Protein AF-A0A358DSG4-F1 (afdb_monomer_lite)

pLDDT: mean 88.59, std 7.84, range [48.59, 97.69]

Structure (mmCIF, N/CA/C/O backbone):
data_AF-A0A358DSG4-F1
#
_entry.id   AF-A0A358DSG4-F1
#
loop_
_atom_site.group_PDB
_atom_site.id
_atom_site.type_symbol
_atom_site.label_atom_id
_atom_site.label_alt_id
_atom_site.label_comp_id
_atom_site.label_asym_id
_atom_site.label_entity_id
_atom_site.label_seq_id
_atom_site.pdbx_PDB_ins_code
_atom_site.Cartn_x
_atom_site.Cartn_y
_atom_site.Cartn_z
_atom_site.occupancy
_atom_site.B_iso_or_equiv
_atom_site.auth_seq_id
_atom_site.auth_comp_id
_atom_site.auth_asym_id
_atom_site.auth_atom_id
_atom_site.pdbx_PDB_model_num
ATOM 1 N N . MET A 1 1 ? 30.741 13.827 6.441 1.00 53.47 1 MET A N 1
ATOM 2 C CA . MET A 1 1 ? 29.747 12.774 6.718 1.00 53.47 1 MET A CA 1
ATOM 3 C C . MET A 1 1 ? 28.430 13.315 6.205 1.00 53.47 1 MET A C 1
ATOM 5 O O . MET A 1 1 ? 28.039 14.389 6.651 1.00 53.47 1 MET A O 1
ATOM 9 N N . LEU A 1 2 ? 27.859 12.697 5.173 1.00 55.41 2 LEU A N 1
ATOM 10 C CA . LEU A 1 2 ? 26.525 13.073 4.707 1.00 55.41 2 LEU A CA 1
ATOM 11 C C . LEU A 1 2 ? 25.516 12.740 5.834 1.00 55.41 2 LEU A C 1
ATOM 13 O O . LEU A 1 2 ? 25.823 11.913 6.692 1.00 55.41 2 LEU A O 1
ATOM 17 N N . PRO A 1 3 ? 24.364 13.413 5.936 1.00 65.12 3 PRO A N 1
ATOM 18 C CA . PRO A 1 3 ? 23.361 13.061 6.937 1.00 65.12 3 PRO A CA 1
ATOM 19 C C . PRO A 1 3 ? 22.769 11.682 6.622 1.00 65.12 3 PRO A C 1
ATOM 21 O O . PRO A 1 3 ? 22.327 11.455 5.498 1.00 65.12 3 PRO A O 1
ATOM 24 N N . VAL A 1 4 ? 22.764 10.774 7.602 1.00 73.44 4 VAL A N 1
ATOM 25 C CA . VAL A 1 4 ? 22.118 9.459 7.474 1.00 73.44 4 VAL A CA 1
ATOM 26 C C . VAL A 1 4 ? 20.607 9.681 7.348 1.00 73.44 4 VAL A C 1
ATOM 28 O O . VAL A 1 4 ? 20.022 10.290 8.247 1.00 73.44 4 VAL A O 1
ATOM 31 N N . PRO A 1 5 ? 19.963 9.228 6.261 1.00 79.56 5 PRO A N 1
ATOM 32 C CA . PRO A 1 5 ? 18.516 9.292 6.118 1.00 79.56 5 PRO A CA 1
ATOM 33 C C . PRO A 1 5 ? 17.830 8.536 7.256 1.00 79.56 5 PRO A C 1
ATOM 35 O O . PRO A 1 5 ? 18.171 7.388 7.556 1.00 79.56 5 PRO A O 1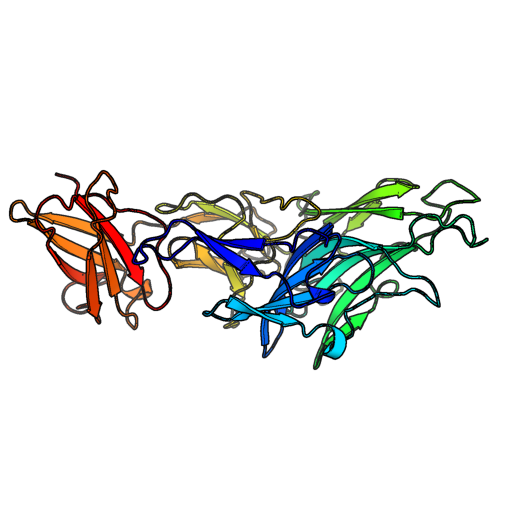
ATOM 38 N N . LEU A 1 6 ? 16.864 9.201 7.890 1.00 84.31 6 LEU A N 1
ATOM 39 C CA . LEU A 1 6 ? 16.078 8.643 8.981 1.00 84.31 6 LEU A CA 1
ATOM 40 C C . LEU A 1 6 ? 14.660 8.342 8.506 1.00 84.31 6 LEU A C 1
ATOM 42 O O . LEU A 1 6 ? 14.008 9.180 7.880 1.00 84.31 6 LEU A O 1
ATOM 46 N N . LEU A 1 7 ? 14.178 7.158 8.860 1.00 85.12 7 LEU A N 1
ATOM 47 C CA . LEU A 1 7 ? 12.772 6.796 8.790 1.00 85.12 7 LEU A CA 1
ATOM 48 C C . LEU A 1 7 ? 12.141 7.109 10.148 1.00 85.12 7 LEU A C 1
ATOM 50 O O . LEU A 1 7 ? 12.507 6.512 11.151 1.00 85.12 7 LEU A O 1
ATOM 54 N N . TYR A 1 8 ? 11.184 8.030 10.196 1.00 88.50 8 TYR A N 1
ATOM 55 C CA . TYR A 1 8 ? 10.457 8.325 11.432 1.00 88.50 8 TYR A CA 1
ATOM 56 C C . TYR A 1 8 ? 9.223 7.435 11.529 1.00 88.50 8 TYR A C 1
ATOM 58 O O . TYR A 1 8 ? 8.206 7.691 10.877 1.00 88.50 8 TYR A O 1
ATOM 66 N N . ARG A 1 9 ? 9.299 6.389 12.351 1.00 87.06 9 ARG A N 1
ATOM 67 C CA . ARG A 1 9 ? 8.144 5.549 12.665 1.00 87.06 9 ARG A CA 1
ATOM 68 C C . ARG A 1 9 ? 7.328 6.229 13.755 1.00 87.06 9 ARG A C 1
ATOM 70 O O . ARG A 1 9 ? 7.874 6.664 14.759 1.00 87.06 9 ARG A O 1
ATOM 77 N N . ARG A 1 10 ? 6.008 6.295 13.593 1.00 88.19 10 ARG A N 1
ATOM 78 C CA . ARG A 1 10 ? 5.129 6.717 14.688 1.00 88.19 10 ARG A CA 1
ATOM 79 C C . ARG A 1 10 ? 5.143 5.656 15.787 1.00 88.19 10 ARG A C 1
ATOM 81 O O . ARG A 1 10 ? 4.874 4.489 15.495 1.00 88.19 10 ARG A O 1
ATOM 88 N N . CYS A 1 11 ? 5.413 6.072 17.019 1.00 88.06 11 CYS A N 1
ATOM 89 C CA . CYS A 1 11 ? 5.368 5.177 18.167 1.00 88.06 11 CYS A CA 1
ATOM 90 C C . CYS A 1 11 ? 3.955 4.614 18.367 1.00 88.06 11 CYS A C 1
ATOM 92 O O . CYS A 1 11 ? 2.948 5.242 18.006 1.00 88.06 11 CYS A O 1
ATOM 94 N N . ALA A 1 12 ? 3.875 3.412 18.925 1.00 88.88 12 ALA A N 1
ATOM 95 C CA . ALA A 1 12 ? 2.608 2.813 19.288 1.00 88.88 12 ALA A CA 1
ATOM 96 C C . ALA A 1 12 ? 1.888 3.677 20.347 1.00 88.88 12 ALA A C 1
ATOM 98 O O . ALA A 1 12 ? 2.528 4.382 21.129 1.00 88.88 12 ALA A O 1
ATOM 99 N N . PRO A 1 13 ? 0.547 3.652 20.400 1.00 89.06 13 PRO A N 1
ATOM 100 C CA . PRO A 1 13 ? -0.215 4.438 21.371 1.00 89.06 13 PRO A CA 1
ATOM 101 C C . PRO A 1 13 ? 0.155 4.163 22.836 1.00 89.06 13 PRO A C 1
ATOM 103 O O . PRO A 1 13 ? -0.015 5.046 23.672 1.00 89.06 13 PRO A O 1
ATOM 106 N N . ASP A 1 14 ? 0.666 2.973 23.155 1.00 88.06 14 ASP A N 1
ATOM 107 C CA . ASP A 1 14 ? 1.150 2.575 24.481 1.00 88.06 14 ASP A CA 1
ATOM 108 C C . ASP A 1 14 ? 2.612 2.964 24.770 1.00 88.06 14 ASP A C 1
ATOM 110 O O . ASP A 1 14 ? 3.090 2.738 25.880 1.00 88.06 14 ASP A O 1
ATOM 114 N N . GLU A 1 15 ? 3.316 3.585 23.823 1.00 87.69 15 GLU A N 1
ATOM 115 C CA . GLU A 1 15 ? 4.703 4.029 23.986 1.00 87.69 15 GLU A CA 1
ATOM 116 C C . GLU A 1 15 ? 4.786 5.513 24.383 1.00 87.69 15 GLU A C 1
ATOM 118 O O . GLU A 1 15 ? 4.009 6.355 23.934 1.00 87.69 15 GLU A O 1
ATOM 123 N N . GLY A 1 16 ? 5.773 5.860 25.214 1.00 84.38 16 GLY A N 1
ATOM 124 C CA . GLY A 1 16 ? 6.013 7.224 25.710 1.00 84.38 16 GLY A CA 1
ATOM 125 C C . GLY A 1 16 ? 6.737 8.153 24.727 1.00 84.38 16 GLY A C 1
ATOM 126 O O . GLY A 1 16 ? 7.508 9.006 25.163 1.00 84.38 16 GLY A O 1
ATOM 127 N N . CYS A 1 17 ? 6.549 7.968 23.421 1.00 86.62 17 CYS A N 1
ATOM 128 C CA . CYS A 1 17 ? 7.143 8.791 22.368 1.00 86.62 17 CYS A CA 1
ATOM 129 C C . CYS A 1 17 ? 6.119 9.122 21.277 1.00 86.62 17 CYS A C 1
ATOM 131 O O . CYS A 1 17 ? 5.079 8.475 21.172 1.00 86.62 17 CYS A O 1
ATOM 133 N N . ASP A 1 18 ? 6.413 10.142 20.469 1.00 85.25 18 ASP A N 1
ATOM 134 C CA . ASP A 1 18 ? 5.617 10.462 19.278 1.00 85.25 18 ASP A CA 1
ATOM 135 C C . ASP A 1 18 ? 6.160 9.734 18.042 1.00 85.25 18 ASP A C 1
ATOM 137 O O . ASP A 1 18 ? 5.403 9.122 17.282 1.00 85.25 18 ASP A O 1
ATOM 141 N N . TYR A 1 19 ? 7.484 9.768 17.869 1.00 90.94 19 TYR A N 1
ATOM 142 C CA . TYR A 1 19 ? 8.193 9.120 16.772 1.00 90.94 19 TYR A CA 1
ATOM 143 C C . TYR A 1 19 ? 9.489 8.478 17.258 1.00 90.94 19 TYR A C 1
ATOM 145 O O . TYR A 1 19 ? 10.187 9.042 18.102 1.00 90.94 19 TYR A O 1
ATOM 153 N N . ASP A 1 20 ? 9.814 7.341 16.660 1.00 88.25 20 ASP A N 1
ATOM 154 C CA . ASP A 1 20 ? 11.051 6.598 16.846 1.00 88.25 20 ASP A CA 1
ATOM 155 C C . ASP A 1 20 ? 11.864 6.651 15.536 1.00 88.25 20 ASP A C 1
ATOM 157 O O . ASP A 1 20 ? 11.365 6.220 14.487 1.00 88.25 20 ASP A O 1
ATOM 161 N N . PRO A 1 21 ? 13.060 7.269 15.532 1.00 88.00 21 PRO A N 1
ATOM 162 C CA . PRO A 1 21 ? 13.884 7.379 14.337 1.00 88.00 21 PRO A CA 1
ATOM 163 C C . PRO A 1 21 ? 14.640 6.074 14.066 1.00 88.00 21 PRO A C 1
ATOM 165 O O . PRO A 1 21 ? 15.470 5.638 14.859 1.00 88.00 21 PRO A O 1
ATOM 168 N N . TRP A 1 22 ? 14.413 5.494 12.895 1.00 86.69 22 TRP A N 1
ATOM 169 C CA . TRP A 1 22 ? 15.120 4.319 12.392 1.00 86.69 22 TRP A CA 1
ATOM 170 C C . TRP A 1 22 ? 16.128 4.715 11.318 1.00 86.69 22 TRP A C 1
ATOM 172 O O . TRP A 1 22 ? 15.935 5.692 10.588 1.00 86.69 22 TRP A O 1
ATOM 182 N N . THR A 1 23 ? 17.211 3.951 11.194 1.00 82.38 23 THR A N 1
ATOM 183 C CA . THR A 1 23 ? 18.160 4.133 10.096 1.00 82.38 23 THR A CA 1
ATOM 184 C C . THR A 1 23 ? 17.611 3.492 8.826 1.00 82.38 23 THR A C 1
ATOM 186 O O . THR A 1 23 ? 17.103 2.373 8.835 1.00 82.38 23 THR A O 1
ATOM 189 N N . PHE A 1 24 ? 17.731 4.192 7.697 1.00 79.75 24 PHE A N 1
ATOM 190 C CA . PHE A 1 24 ? 17.322 3.645 6.398 1.00 79.75 24 PHE A CA 1
ATOM 191 C C . PHE A 1 24 ? 18.328 2.628 5.825 1.00 79.75 24 PHE A C 1
ATOM 193 O O . PHE A 1 24 ? 18.103 2.015 4.788 1.00 79.75 24 PHE A O 1
ATOM 200 N N . GLY A 1 25 ? 19.479 2.468 6.471 1.00 78.12 25 GLY A N 1
ATOM 201 C CA . GLY A 1 25 ? 20.540 1.585 6.026 1.00 78.12 25 GLY A CA 1
ATOM 202 C C . GLY A 1 25 ? 21.708 1.557 7.005 1.00 78.12 25 GLY A C 1
ATOM 203 O O . GLY A 1 25 ? 21.745 2.330 7.963 1.00 78.12 25 GLY A O 1
ATOM 204 N N . GLU A 1 26 ? 22.709 0.732 6.711 1.00 76.81 26 GLU A N 1
ATOM 205 C CA . GLU A 1 26 ? 24.008 0.745 7.392 1.00 76.81 26 GLU A CA 1
ATOM 206 C C . GLU A 1 26 ? 25.119 1.195 6.436 1.00 76.81 26 GLU A C 1
ATOM 208 O O . GLU A 1 26 ? 25.163 0.786 5.273 1.00 76.81 26 GLU A O 1
ATOM 213 N N . GLY A 1 27 ? 26.036 2.037 6.924 1.00 80.00 27 GLY A N 1
ATOM 214 C CA . GLY A 1 27 ? 27.179 2.523 6.144 1.00 80.00 27 GLY A CA 1
ATOM 215 C C . GLY A 1 27 ? 26.758 3.207 4.839 1.00 80.00 27 GLY A C 1
ATOM 216 O O . GLY A 1 27 ? 25.807 3.990 4.817 1.00 80.00 27 GLY A O 1
ATOM 217 N N . ASP A 1 28 ? 27.442 2.883 3.741 1.00 75.81 28 ASP A N 1
ATOM 218 C CA . ASP A 1 28 ? 27.164 3.457 2.416 1.00 75.81 28 ASP A CA 1
ATOM 219 C C . ASP A 1 28 ? 25.766 3.097 1.897 1.00 75.81 28 ASP A C 1
ATOM 221 O O . ASP A 1 28 ? 25.157 3.877 1.168 1.00 75.81 28 ASP A O 1
ATOM 225 N N . ARG A 1 29 ? 25.197 1.971 2.354 1.00 74.88 29 ARG A N 1
ATOM 226 C CA . ARG A 1 29 ? 23.827 1.566 2.011 1.00 74.88 29 ARG A CA 1
ATOM 227 C C . ARG A 1 29 ? 22.772 2.450 2.664 1.00 74.88 29 ARG A C 1
ATOM 229 O O . ARG A 1 29 ? 21.612 2.348 2.298 1.00 74.88 29 ARG A O 1
ATOM 236 N N . SER A 1 30 ? 23.123 3.313 3.616 1.00 79.38 30 SER A N 1
ATOM 237 C CA . SER A 1 30 ? 22.167 4.277 4.172 1.00 79.38 30 SER A CA 1
ATOM 238 C C . SER A 1 30 ? 21.900 5.467 3.252 1.00 79.38 30 SER A C 1
ATOM 240 O O . SER A 1 30 ? 20.851 6.082 3.385 1.00 79.38 30 SER A O 1
ATOM 242 N N . TYR A 1 31 ? 22.782 5.773 2.297 1.00 82.88 31 TYR A N 1
ATOM 243 C CA . TYR A 1 31 ? 22.644 6.929 1.405 1.00 82.88 31 TYR A CA 1
ATOM 244 C C . TYR A 1 31 ? 22.026 6.548 0.073 1.00 82.88 31 TYR A C 1
ATOM 246 O O . TYR A 1 31 ? 22.360 5.503 -0.466 1.00 82.88 31 TYR A O 1
ATOM 254 N N . GLY A 1 32 ? 21.187 7.418 -0.477 1.00 83.50 32 GLY A N 1
ATOM 255 C CA . GLY A 1 32 ? 20.531 7.248 -1.769 1.00 83.50 32 GLY A CA 1
ATOM 256 C C . GLY A 1 32 ? 19.857 8.547 -2.206 1.00 83.50 32 GLY A C 1
ATOM 257 O O . GLY A 1 32 ? 19.784 9.514 -1.444 1.00 83.50 32 GLY A O 1
ATOM 258 N N . SER A 1 33 ? 19.384 8.569 -3.443 1.00 86.56 33 SER A N 1
ATOM 259 C CA . SER A 1 33 ? 18.517 9.612 -3.994 1.00 86.56 33 SER A CA 1
ATOM 260 C C . SER A 1 33 ? 17.039 9.392 -3.645 1.00 86.56 33 SER A C 1
ATOM 262 O O . SER A 1 33 ? 16.299 10.368 -3.592 1.00 86.56 33 SER A O 1
ATOM 264 N N . PHE A 1 34 ? 16.618 8.146 -3.367 1.00 87.62 34 PHE A N 1
ATOM 265 C CA . PHE A 1 34 ? 15.254 7.788 -2.917 1.00 87.62 34 PHE A CA 1
ATOM 266 C C . PHE A 1 34 ? 14.147 8.416 -3.778 1.00 87.62 34 PHE A C 1
ATOM 268 O O . PHE A 1 34 ? 13.234 9.084 -3.288 1.00 87.62 34 PHE A O 1
ATOM 275 N N . MET A 1 35 ? 14.268 8.253 -5.091 1.00 91.25 35 MET A N 1
ATOM 276 C CA . MET A 1 35 ? 13.495 9.028 -6.059 1.00 91.25 35 MET A CA 1
ATOM 277 C C . MET A 1 35 ? 12.046 8.566 -6.188 1.00 91.25 35 MET A C 1
ATOM 279 O O . MET A 1 35 ? 11.223 9.343 -6.661 1.00 91.25 35 MET A O 1
ATOM 283 N N . GLY A 1 36 ? 11.732 7.350 -5.746 1.00 91.88 36 GLY A N 1
ATOM 284 C CA . GLY A 1 36 ? 10.402 6.757 -5.790 1.00 91.88 36 GLY A CA 1
ATOM 285 C C . GLY A 1 36 ? 10.265 5.603 -4.810 1.00 91.88 36 GLY A C 1
ATOM 286 O O . GLY A 1 36 ? 11.258 5.003 -4.397 1.00 91.88 36 GLY A O 1
ATOM 287 N N . VAL A 1 37 ? 9.027 5.330 -4.412 1.00 91.88 37 VAL A N 1
ATOM 288 C CA . VAL A 1 37 ? 8.668 4.307 -3.426 1.00 91.88 37 VAL A CA 1
ATOM 289 C C . VAL A 1 37 ? 7.406 3.587 -3.875 1.00 91.88 37 VAL A C 1
ATOM 291 O O . VAL A 1 37 ? 6.473 4.233 -4.341 1.00 91.88 37 VAL A O 1
ATOM 294 N N . GLY A 1 38 ? 7.361 2.270 -3.705 1.00 92.75 38 GLY A N 1
ATOM 295 C CA . GLY A 1 38 ? 6.177 1.445 -3.934 1.00 92.75 38 GLY A CA 1
ATOM 296 C C . GLY A 1 38 ? 6.080 0.332 -2.897 1.00 92.75 38 GLY A C 1
ATOM 297 O O . GLY A 1 38 ? 7.081 -0.316 -2.599 1.00 92.75 38 GLY A O 1
ATOM 298 N N . ALA A 1 39 ? 4.898 0.113 -2.324 1.00 92.81 39 ALA A N 1
ATOM 299 C CA . ALA A 1 39 ? 4.630 -1.067 -1.514 1.00 92.81 39 ALA A CA 1
ATOM 300 C C . ALA A 1 39 ? 4.325 -2.244 -2.437 1.00 92.81 39 ALA A C 1
ATOM 302 O O . ALA A 1 39 ? 3.385 -2.189 -3.227 1.00 92.81 39 ALA A O 1
ATOM 303 N N . ILE A 1 40 ? 5.112 -3.302 -2.302 1.00 94.62 40 ILE A N 1
ATOM 304 C CA . ILE A 1 40 ? 5.014 -4.513 -3.108 1.00 94.62 40 ILE A CA 1
ATOM 305 C C . ILE A 1 40 ? 4.975 -5.720 -2.182 1.00 94.62 40 ILE A C 1
ATOM 307 O O . ILE A 1 40 ? 5.718 -5.795 -1.199 1.00 94.62 40 ILE A O 1
ATOM 311 N N . HIS A 1 41 ? 4.109 -6.678 -2.477 1.00 95.00 41 HIS A N 1
ATOM 312 C CA . HIS A 1 41 ? 4.164 -7.977 -1.838 1.00 95.00 41 HIS A CA 1
ATOM 313 C C . HIS A 1 41 ?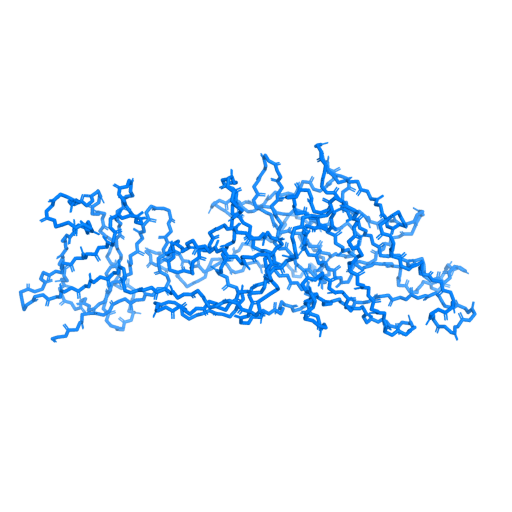 5.003 -8.937 -2.677 1.00 95.00 41 HIS A C 1
ATOM 315 O O . HIS A 1 41 ? 4.741 -9.147 -3.858 1.00 95.00 41 HIS A O 1
ATOM 321 N N . ILE A 1 42 ? 5.993 -9.542 -2.028 1.00 94.62 42 ILE A N 1
ATOM 322 C CA . ILE A 1 42 ? 6.816 -10.588 -2.613 1.00 94.62 42 ILE A CA 1
ATOM 323 C C . ILE A 1 42 ? 6.311 -11.932 -2.111 1.00 94.62 42 ILE A C 1
ATOM 325 O O . ILE A 1 42 ? 6.259 -12.147 -0.894 1.00 94.62 42 ILE A O 1
ATOM 329 N N . GLU A 1 43 ? 5.956 -12.822 -3.027 1.00 93.06 43 GLU A N 1
ATOM 330 C CA . GLU A 1 43 ? 5.473 -14.158 -2.700 1.00 93.06 43 GLU A CA 1
ATOM 331 C C . GLU A 1 43 ? 6.478 -14.886 -1.800 1.00 93.06 43 GLU A C 1
ATOM 333 O O . GLU A 1 43 ? 7.698 -14.720 -1.907 1.00 93.06 43 GLU A O 1
ATOM 338 N N . ASP A 1 44 ? 5.949 -15.607 -0.813 1.00 90.00 44 ASP A N 1
ATOM 339 C CA . ASP A 1 44 ? 6.695 -16.282 0.260 1.00 90.00 44 ASP A CA 1
ATOM 340 C C . ASP A 1 44 ? 7.567 -15.383 1.164 1.00 90.00 44 ASP A C 1
ATOM 342 O O . ASP A 1 44 ? 8.200 -15.871 2.106 1.00 90.00 44 ASP A O 1
ATOM 346 N N . ARG A 1 45 ? 7.603 -14.061 0.943 1.00 91.06 45 ARG A N 1
ATOM 347 C CA . ARG A 1 45 ? 8.444 -13.117 1.712 1.00 91.06 45 ARG A CA 1
ATOM 348 C C . ARG A 1 45 ? 7.656 -11.976 2.360 1.00 91.06 45 ARG A C 1
ATOM 350 O O . ARG A 1 45 ? 8.131 -11.378 3.340 1.00 91.06 45 ARG A O 1
ATOM 357 N N . GLY A 1 46 ? 6.445 -11.709 1.879 1.00 91.94 46 GLY A N 1
ATOM 358 C CA . GLY A 1 46 ? 5.528 -10.707 2.408 1.00 91.94 46 GLY A CA 1
ATOM 359 C C . GLY A 1 46 ? 5.735 -9.308 1.826 1.00 91.94 46 GLY A C 1
ATOM 360 O O . GLY A 1 46 ? 6.374 -9.115 0.796 1.00 91.94 46 GLY A O 1
ATOM 361 N N . GLU A 1 47 ? 5.188 -8.306 2.510 1.00 92.12 47 GLU A N 1
ATOM 362 C CA . GLU A 1 47 ? 5.239 -6.904 2.083 1.00 92.12 47 GLU A CA 1
ATOM 363 C C . GLU A 1 47 ? 6.640 -6.288 2.251 1.00 92.12 47 GLU A C 1
ATOM 365 O O . GLU A 1 47 ? 7.302 -6.481 3.275 1.00 92.12 47 GLU A O 1
ATOM 370 N N . HIS A 1 48 ? 7.064 -5.538 1.236 1.00 93.56 48 HIS A N 1
ATOM 371 C CA . HIS A 1 48 ? 8.322 -4.803 1.140 1.00 93.56 48 HIS A CA 1
ATOM 372 C C . HIS A 1 48 ? 8.062 -3.403 0.562 1.00 93.56 48 HIS A C 1
ATOM 374 O O . HIS A 1 48 ? 7.018 -3.132 -0.032 1.00 93.56 48 HIS A O 1
ATOM 380 N N . LEU A 1 49 ? 9.042 -2.515 0.709 1.00 92.06 49 LEU A N 1
ATOM 381 C CA . LEU A 1 49 ? 9.118 -1.255 -0.018 1.00 92.06 49 LEU A CA 1
ATOM 382 C C . LEU A 1 49 ? 10.157 -1.384 -1.127 1.00 92.06 49 LEU A C 1
ATOM 384 O O . LEU A 1 49 ? 11.338 -1.602 -0.848 1.00 92.06 49 LEU A O 1
ATOM 388 N N . TYR A 1 50 ? 9.725 -1.226 -2.372 1.00 94.12 50 TYR A N 1
ATOM 389 C CA . TYR A 1 50 ? 10.631 -0.999 -3.486 1.00 94.12 50 TYR A CA 1
ATOM 390 C C . TYR A 1 50 ? 10.995 0.480 -3.535 1.00 94.12 50 TYR A C 1
ATOM 392 O O . TYR A 1 50 ? 10.111 1.337 -3.514 1.00 94.12 50 TYR A O 1
ATOM 400 N N . ILE A 1 51 ? 12.286 0.780 -3.611 1.00 92.81 51 ILE A N 1
ATOM 401 C CA . ILE A 1 51 ? 12.810 2.139 -3.663 1.00 92.81 51 ILE A CA 1
ATOM 402 C C . ILE A 1 51 ? 13.618 2.296 -4.942 1.00 92.81 51 ILE A C 1
ATOM 404 O O . ILE A 1 51 ? 14.632 1.616 -5.121 1.00 92.81 51 ILE A O 1
ATOM 408 N N . SER A 1 52 ? 13.175 3.198 -5.816 1.00 93.31 52 SER A N 1
ATOM 409 C CA . SER A 1 52 ? 13.945 3.579 -6.997 1.00 93.31 52 SER A CA 1
ATOM 410 C C . SER A 1 52 ? 15.042 4.560 -6.593 1.00 93.31 52 SER A C 1
ATOM 412 O O . SER A 1 52 ? 14.776 5.535 -5.877 1.00 93.31 52 SER A O 1
ATOM 414 N N . ASP A 1 53 ? 16.273 4.314 -7.028 1.00 90.88 53 ASP A N 1
ATOM 415 C CA . ASP A 1 53 ? 17.440 5.006 -6.488 1.00 90.8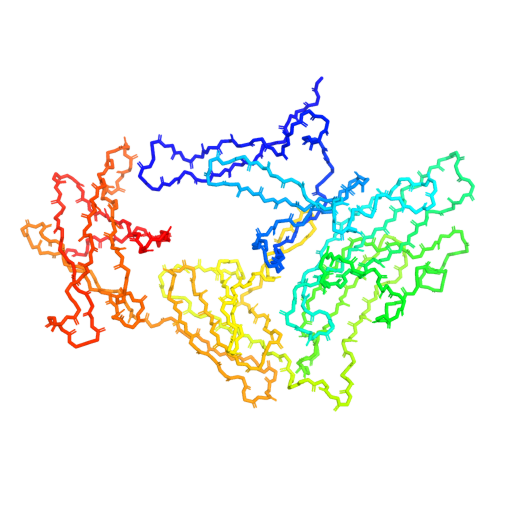8 53 ASP A CA 1
ATOM 416 C C . ASP A 1 53 ? 18.469 5.401 -7.559 1.00 90.88 53 ASP A C 1
ATOM 418 O O . ASP A 1 53 ? 18.324 5.130 -8.751 1.00 90.88 53 ASP A O 1
ATOM 422 N N . TRP A 1 54 ? 19.526 6.082 -7.121 1.00 88.38 54 TRP A N 1
ATOM 423 C CA . TRP A 1 54 ? 20.760 6.209 -7.878 1.00 88.38 54 TRP A CA 1
ATOM 424 C C . TRP A 1 54 ? 21.589 4.931 -7.727 1.00 88.38 54 TRP A C 1
ATOM 426 O O . TRP A 1 54 ? 21.990 4.556 -6.622 1.00 88.38 54 TRP A O 1
ATOM 436 N N . GLY A 1 55 ? 21.860 4.272 -8.849 1.00 86.25 55 GLY A N 1
ATOM 437 C CA . GLY A 1 55 ? 22.480 2.960 -8.877 1.00 86.25 55 GLY A CA 1
ATOM 438 C C . GLY A 1 55 ? 21.481 1.867 -8.532 1.00 86.25 55 GLY A C 1
ATOM 439 O O . GLY A 1 55 ? 20.470 1.718 -9.205 1.00 86.25 55 GLY A O 1
ATOM 440 N N . PHE A 1 56 ? 21.789 1.053 -7.522 1.00 88.69 56 PHE A N 1
ATOM 441 C CA . PHE A 1 56 ? 20.928 -0.071 -7.159 1.00 88.69 56 PHE A CA 1
ATOM 442 C C . PHE A 1 56 ? 19.608 0.425 -6.575 1.00 88.69 56 PHE A C 1
ATOM 444 O O . PHE A 1 56 ? 19.581 1.014 -5.491 1.00 88.69 56 PHE A O 1
ATOM 451 N N . ASN A 1 57 ? 18.516 0.093 -7.260 1.00 92.75 57 ASN A N 1
ATOM 452 C CA . ASN A 1 57 ? 17.200 0.075 -6.643 1.00 92.75 57 ASN A CA 1
ATOM 453 C C . ASN A 1 57 ? 17.217 -0.884 -5.452 1.00 92.75 57 ASN A C 1
ATOM 455 O O . ASN A 1 57 ? 18.091 -1.749 -5.356 1.00 92.75 57 ASN A O 1
ATOM 459 N N . ARG A 1 58 ? 16.271 -0.731 -4.529 1.00 91.25 58 ARG A N 1
ATOM 460 C CA . ARG A 1 58 ? 16.267 -1.478 -3.265 1.00 91.25 58 ARG A CA 1
ATOM 461 C C . ARG A 1 58 ? 14.928 -2.118 -3.029 1.00 91.25 58 ARG A C 1
ATOM 463 O O . ARG A 1 58 ? 13.901 -1.509 -3.309 1.00 91.25 58 ARG A O 1
ATOM 470 N N . LEU A 1 59 ? 14.951 -3.295 -2.423 1.00 92.75 59 LEU A N 1
ATOM 471 C CA . LEU A 1 59 ? 13.752 -3.949 -1.933 1.00 92.75 59 LEU A CA 1
ATOM 472 C C . LEU A 1 59 ? 13.913 -4.179 -0.441 1.00 92.75 59 LEU A C 1
ATOM 474 O O . LEU A 1 59 ? 14.681 -5.038 -0.006 1.00 92.75 59 LEU A O 1
ATOM 478 N N . MET A 1 60 ? 13.221 -3.351 0.330 1.00 89.19 60 MET A N 1
ATOM 479 C CA . MET A 1 60 ? 13.452 -3.198 1.755 1.00 89.19 60 MET A CA 1
ATOM 480 C C . MET A 1 60 ? 12.296 -3.756 2.567 1.00 89.19 60 MET A C 1
ATOM 482 O O . MET A 1 60 ? 11.134 -3.440 2.320 1.00 89.19 60 MET A O 1
ATOM 486 N N . LYS A 1 61 ? 12.627 -4.523 3.600 1.00 88.12 61 LYS A N 1
ATOM 487 C CA . LYS A 1 61 ? 11.693 -4.915 4.655 1.00 88.12 61 LYS A CA 1
ATOM 488 C C . LYS A 1 61 ? 12.216 -4.443 5.990 1.00 88.12 61 LYS A C 1
ATOM 490 O O . LYS A 1 61 ? 13.392 -4.636 6.281 1.00 88.12 61 LYS A O 1
ATOM 495 N N . PHE A 1 62 ? 11.332 -3.883 6.801 1.00 82.62 62 PHE A N 1
ATOM 496 C CA . PHE A 1 62 ? 11.624 -3.544 8.185 1.00 82.62 62 PHE A CA 1
ATOM 497 C C . PHE A 1 62 ? 11.006 -4.607 9.091 1.00 82.62 62 PHE A C 1
ATOM 499 O O . PHE A 1 62 ? 9.837 -4.967 8.925 1.00 82.62 62 PHE A O 1
ATOM 506 N N . SER A 1 63 ? 11.794 -5.138 10.017 1.00 81.75 63 SER A N 1
ATOM 507 C CA . SER A 1 63 ? 11.291 -5.969 11.106 1.00 81.75 63 SER A CA 1
ATOM 508 C C . SER A 1 63 ? 10.535 -5.123 12.141 1.00 81.75 63 SER A C 1
ATOM 510 O O . SER A 1 63 ? 10.547 -3.891 12.097 1.00 81.75 63 SER A O 1
ATOM 512 N N . GLU A 1 64 ? 9.854 -5.779 13.085 1.00 77.12 64 GLU A N 1
ATOM 513 C CA . GLU A 1 64 ? 9.105 -5.087 14.147 1.00 77.12 64 GLU A CA 1
ATOM 514 C C . GLU A 1 64 ? 10.008 -4.239 15.060 1.00 77.12 64 GLU A C 1
ATOM 516 O O . GLU A 1 64 ? 9.577 -3.197 15.549 1.00 77.12 64 GLU A O 1
ATOM 521 N N . ASP A 1 65 ? 11.261 -4.659 15.245 1.00 74.81 65 ASP A N 1
ATOM 522 C CA . ASP A 1 65 ? 12.316 -3.962 15.991 1.00 74.81 65 ASP A CA 1
ATOM 523 C C . ASP A 1 65 ? 13.093 -2.938 15.144 1.00 74.81 65 ASP A C 1
ATOM 525 O O . ASP A 1 65 ? 14.057 -2.343 15.619 1.00 74.81 65 ASP A O 1
ATOM 529 N N . GLY A 1 66 ? 12.672 -2.708 13.899 1.00 71.50 66 GLY A N 1
ATOM 530 C CA . GLY A 1 66 ? 13.221 -1.662 13.039 1.00 71.50 66 GLY A CA 1
ATOM 531 C C . GLY A 1 66 ? 14.526 -1.986 12.344 1.00 71.50 66 GLY A C 1
ATOM 532 O O . GLY A 1 66 ? 15.131 -1.108 11.727 1.00 71.50 66 GLY A O 1
ATOM 533 N N . VAL A 1 67 ? 14.931 -3.252 12.367 1.00 80.25 67 VAL A N 1
ATOM 534 C CA . VAL A 1 67 ? 16.039 -3.739 11.554 1.00 80.25 67 VAL A CA 1
ATOM 535 C C . VAL A 1 67 ? 15.562 -3.851 10.109 1.00 80.25 67 VAL A C 1
ATOM 537 O O . VAL A 1 67 ? 14.628 -4.588 9.785 1.00 80.25 67 VAL A O 1
ATOM 540 N N . PHE A 1 68 ? 16.200 -3.099 9.215 1.00 83.25 68 PHE A N 1
ATOM 541 C CA . PHE A 1 68 ? 15.933 -3.236 7.791 1.00 83.25 68 PHE A CA 1
ATOM 542 C C . PHE A 1 68 ? 16.704 -4.432 7.213 1.00 83.25 68 PHE A C 1
ATOM 544 O O . PHE A 1 68 ? 17.799 -4.782 7.652 1.00 83.25 68 PHE A O 1
ATOM 551 N N . SER A 1 69 ? 16.145 -5.031 6.171 1.00 85.25 69 SER A N 1
ATOM 552 C CA . SER A 1 69 ? 16.807 -6.022 5.330 1.00 85.25 69 SER A CA 1
ATOM 553 C C . SER A 1 69 ? 16.576 -5.669 3.867 1.00 85.25 69 SER A C 1
ATOM 555 O O . SER A 1 69 ? 15.484 -5.252 3.484 1.00 85.25 69 SER A O 1
ATOM 557 N N . GLU A 1 70 ? 17.632 -5.793 3.071 1.00 87.25 70 GLU A N 1
ATOM 558 C CA . GLU A 1 70 ? 17.650 -5.529 1.634 1.00 87.25 70 GLU A CA 1
ATOM 559 C C . GLU A 1 70 ? 17.851 -6.876 0.927 1.00 87.25 70 GLU A C 1
ATOM 561 O O . GLU A 1 70 ? 18.761 -7.625 1.296 1.00 87.25 70 GLU A O 1
ATOM 566 N N . ILE A 1 71 ? 16.977 -7.218 -0.025 1.00 88.44 71 ILE A N 1
ATOM 567 C CA . ILE A 1 71 ? 16.974 -8.545 -0.669 1.00 88.44 71 ILE A CA 1
ATOM 568 C C . ILE A 1 71 ? 16.986 -8.509 -2.204 1.00 88.44 71 ILE A C 1
ATOM 570 O O . ILE A 1 71 ? 17.030 -9.570 -2.834 1.00 88.44 71 ILE A O 1
ATOM 574 N N . ILE A 1 72 ? 16.967 -7.331 -2.826 1.00 88.62 72 ILE A N 1
ATOM 575 C CA . ILE A 1 72 ? 16.767 -7.158 -4.269 1.00 88.62 72 ILE A CA 1
ATOM 576 C C . ILE A 1 72 ? 17.847 -7.839 -5.104 1.00 88.62 72 ILE A C 1
ATOM 578 O O . ILE A 1 72 ? 17.553 -8.385 -6.166 1.00 88.62 72 ILE A O 1
ATOM 582 N N . GLY A 1 73 ? 19.088 -7.869 -4.605 1.00 84.19 73 GLY A N 1
ATOM 583 C CA . GLY A 1 73 ? 20.213 -8.495 -5.297 1.00 84.19 73 GLY A CA 1
ATOM 584 C C . GLY A 1 73 ? 20.018 -9.998 -5.494 1.00 84.19 73 GLY A C 1
ATOM 585 O O . GLY A 1 73 ? 20.497 -10.548 -6.479 1.00 84.19 73 GLY A O 1
ATOM 586 N N . SER A 1 74 ? 19.268 -10.651 -4.599 1.00 86.00 74 SER A N 1
ATOM 587 C CA . SER A 1 74 ? 18.919 -12.072 -4.730 1.00 86.00 74 SER A CA 1
ATOM 588 C C . SER A 1 74 ? 17.746 -12.333 -5.677 1.00 86.00 74 SER A C 1
ATOM 590 O O . SER A 1 74 ? 17.537 -13.479 -6.055 1.00 86.00 74 SER A O 1
ATOM 592 N N . LEU A 1 75 ? 17.005 -11.287 -6.058 1.00 90.75 75 LEU A N 1
ATOM 593 C CA . LEU A 1 75 ? 15.777 -11.379 -6.849 1.00 90.75 75 LEU A CA 1
ATOM 594 C C . LEU A 1 75 ? 15.920 -10.796 -8.262 1.00 90.75 75 LEU A C 1
ATOM 596 O O . LEU A 1 75 ? 14.951 -10.795 -8.999 1.00 90.75 75 LEU A O 1
ATOM 600 N N . GLY A 1 76 ? 17.081 -10.264 -8.657 1.00 87.19 76 GLY A N 1
ATOM 601 C CA . GLY A 1 76 ? 17.292 -9.762 -10.025 1.00 87.19 76 GLY A CA 1
ATOM 602 C C . GLY A 1 76 ? 16.682 -8.386 -10.342 1.00 87.19 76 GLY A C 1
ATOM 603 O O . GLY A 1 76 ? 16.781 -7.939 -11.478 1.00 87.19 76 GLY A O 1
ATOM 604 N N . GLY A 1 77 ? 16.125 -7.669 -9.358 1.00 85.31 77 GLY A N 1
ATOM 605 C CA . GLY A 1 77 ? 15.454 -6.372 -9.571 1.00 85.31 77 GLY A CA 1
ATOM 606 C C . GLY A 1 77 ? 16.304 -5.114 -9.347 1.00 85.31 77 GLY A C 1
ATOM 607 O O . GLY A 1 77 ? 15.785 -4.005 -9.369 1.00 85.31 77 GLY A O 1
ATOM 608 N N . GLY A 1 78 ? 17.608 -5.250 -9.081 1.00 87.62 78 GLY A N 1
ATOM 609 C CA . GLY A 1 78 ? 18.456 -4.123 -8.658 1.00 87.62 78 GLY A CA 1
ATOM 610 C C . GLY A 1 78 ? 18.684 -3.043 -9.723 1.00 87.62 78 GLY A C 1
ATOM 611 O O . GLY A 1 78 ? 18.887 -1.888 -9.363 1.00 87.62 78 GLY A O 1
ATOM 612 N N . LEU A 1 79 ? 18.664 -3.423 -11.009 1.00 89.62 79 LEU A N 1
ATOM 613 C CA . LEU A 1 79 ? 18.720 -2.548 -12.196 1.00 89.62 79 LEU A CA 1
ATOM 614 C C . LEU A 1 79 ? 19.727 -1.383 -12.134 1.00 89.62 79 LEU A C 1
ATOM 616 O O . LEU A 1 79 ? 19.461 -0.279 -12.594 1.00 89.62 79 LEU A O 1
ATOM 620 N N . SER A 1 80 ? 20.912 -1.619 -11.574 1.00 87.12 80 SER A N 1
ATOM 621 C CA . SER A 1 80 ? 21.846 -0.526 -11.291 1.00 87.12 80 SER A CA 1
ATOM 622 C C . SER A 1 80 ? 22.587 0.018 -12.504 1.00 87.12 80 SER A C 1
ATOM 624 O O . SER A 1 80 ? 23.041 1.160 -12.472 1.00 87.12 80 SER A O 1
ATOM 626 N N . HIS A 1 81 ? 22.746 -0.793 -13.550 1.00 87.56 81 HIS A N 1
ATOM 627 C CA . HIS A 1 81 ? 23.543 -0.442 -14.717 1.00 87.56 81 HIS A CA 1
ATOM 628 C C . HIS A 1 81 ? 22.845 -0.840 -16.015 1.00 87.56 81 HIS A C 1
ATOM 630 O O . HIS A 1 81 ? 22.173 -1.869 -16.083 1.00 87.56 81 HIS A O 1
ATOM 636 N N . ALA A 1 82 ? 23.083 -0.056 -17.065 1.00 83.25 82 ALA A N 1
ATOM 637 C CA . ALA A 1 82 ? 22.963 -0.518 -18.441 1.00 83.25 82 ALA A CA 1
ATOM 638 C C . ALA A 1 82 ? 24.370 -0.546 -19.022 1.00 83.25 82 ALA A C 1
ATOM 640 O O . ALA A 1 82 ? 25.034 0.487 -19.093 1.00 83.25 82 ALA A O 1
ATOM 641 N N . GLN A 1 83 ? 24.821 -1.726 -19.446 1.00 81.62 83 GLN A N 1
ATOM 642 C CA . GLN A 1 83 ? 26.206 -1.925 -19.874 1.00 81.62 83 GLN A CA 1
ATOM 643 C C . GLN A 1 83 ? 27.175 -1.551 -18.731 1.00 81.62 83 GLN A C 1
ATOM 645 O O . GLN A 1 83 ? 27.065 -2.101 -17.638 1.00 81.62 83 GLN A O 1
ATOM 650 N N . ASP A 1 84 ? 28.107 -0.633 -18.963 1.00 82.75 84 ASP A N 1
ATOM 651 C CA . ASP A 1 84 ? 29.099 -0.130 -18.009 1.00 82.75 84 ASP A CA 1
ATOM 652 C C . ASP A 1 84 ? 28.691 1.190 -17.327 1.00 82.75 84 ASP A C 1
ATOM 654 O O . ASP A 1 84 ? 29.480 1.788 -16.597 1.00 82.75 84 ASP A O 1
ATOM 658 N N . VAL A 1 85 ? 27.451 1.636 -17.534 1.00 84.12 85 VAL A N 1
ATOM 659 C CA . VAL A 1 85 ? 26.950 2.929 -17.063 1.00 84.12 85 VAL A CA 1
ATOM 660 C C . VAL A 1 85 ? 26.019 2.754 -15.873 1.00 84.12 85 VAL A C 1
ATOM 662 O O . VAL A 1 85 ? 25.046 2.005 -15.947 1.00 84.12 85 VAL A O 1
ATOM 665 N N . LEU A 1 86 ? 26.281 3.505 -14.803 1.00 86.69 86 LEU A N 1
ATOM 666 C CA . LEU A 1 86 ? 25.414 3.599 -13.629 1.00 86.69 86 LEU A CA 1
ATOM 667 C C . LEU A 1 86 ? 24.139 4.393 -13.956 1.00 86.69 86 LEU A C 1
ATOM 669 O O . LEU A 1 86 ? 24.209 5.504 -14.487 1.00 86.69 86 LEU A O 1
ATOM 673 N N . LEU A 1 87 ? 22.978 3.840 -13.612 1.00 89.69 87 LEU A N 1
ATOM 674 C CA . LEU A 1 87 ? 21.679 4.442 -13.913 1.00 89.69 87 LEU A CA 1
ATOM 675 C C . LEU A 1 87 ? 21.081 5.179 -12.716 1.00 89.69 87 LEU A C 1
ATOM 677 O O . LEU A 1 87 ? 21.449 4.978 -11.559 1.00 89.69 87 LEU A O 1
ATOM 681 N N . PHE A 1 88 ? 20.117 6.036 -13.024 1.00 91.31 88 PHE A N 1
ATOM 682 C CA . PHE A 1 88 ? 19.182 6.621 -12.082 1.00 91.31 88 PHE A CA 1
ATOM 683 C C . PHE A 1 88 ? 17.800 6.068 -12.383 1.00 91.31 88 PHE A C 1
ATOM 685 O O . PHE A 1 88 ? 17.350 6.136 -13.526 1.00 91.31 88 PHE A O 1
ATOM 692 N N . ALA A 1 89 ? 17.109 5.588 -11.360 1.00 93.31 89 ALA A N 1
ATOM 693 C CA . ALA A 1 89 ? 15.687 5.322 -11.439 1.00 93.31 89 ALA A CA 1
ATOM 694 C C . ALA A 1 89 ? 14.915 6.480 -10.792 1.00 93.31 89 ALA A C 1
ATOM 696 O O . ALA A 1 89 ? 15.264 6.944 -9.705 1.00 93.31 89 ALA A O 1
ATOM 697 N N . TRP A 1 90 ? 13.885 6.984 -11.471 1.00 92.06 90 TRP A N 1
ATOM 698 C CA . TRP A 1 90 ? 13.133 8.176 -11.050 1.00 92.06 90 TRP A CA 1
ATOM 699 C C . TRP A 1 90 ? 11.792 7.855 -10.412 1.00 92.06 90 TRP A C 1
ATOM 701 O O . TRP A 1 90 ? 11.272 8.667 -9.648 1.00 92.06 90 TRP A O 1
ATOM 711 N N . GLY A 1 91 ? 11.224 6.702 -10.734 1.00 91.50 91 GLY A N 1
ATOM 712 C CA . GLY A 1 91 ? 9.917 6.315 -10.255 1.00 91.50 91 GLY A CA 1
ATOM 713 C C . GLY A 1 91 ? 9.701 4.823 -10.355 1.00 91.50 91 GLY A C 1
ATOM 714 O O . GLY A 1 91 ? 10.307 4.138 -11.175 1.00 91.50 91 GLY A O 1
ATOM 715 N N . VAL A 1 92 ? 8.794 4.348 -9.515 1.00 93.56 92 VAL A N 1
ATOM 716 C CA . VAL A 1 92 ? 8.297 2.982 -9.536 1.00 93.56 92 VAL A CA 1
ATOM 717 C C . VAL A 1 92 ? 6.778 3.014 -9.531 1.00 93.56 92 VAL A C 1
ATOM 719 O O . VAL A 1 92 ? 6.167 3.896 -8.920 1.00 93.56 92 VAL A O 1
ATOM 722 N N . LEU A 1 93 ? 6.191 2.058 -10.232 1.00 93.88 93 LEU A N 1
ATOM 723 C CA . LEU A 1 93 ? 4.771 1.785 -10.259 1.00 93.88 93 LEU A CA 1
ATOM 724 C C . LEU A 1 93 ? 4.576 0.301 -9.934 1.00 93.88 93 LEU A C 1
ATOM 726 O O . LEU A 1 93 ? 5.298 -0.533 -10.470 1.00 93.88 93 LEU A O 1
ATOM 730 N N . VAL A 1 94 ? 3.647 -0.004 -9.034 1.00 94.25 94 VAL A N 1
ATOM 731 C CA . VAL A 1 94 ? 3.289 -1.349 -8.587 1.00 94.25 94 VAL A CA 1
ATOM 732 C C . VAL A 1 94 ? 1.870 -1.655 -9.053 1.00 94.25 94 VAL A C 1
ATOM 734 O O . VAL A 1 94 ? 0.917 -0.934 -8.719 1.00 94.25 94 VAL A O 1
ATOM 737 N N . ASP A 1 95 ? 1.730 -2.731 -9.814 1.00 92.81 95 ASP A N 1
ATOM 738 C CA . ASP A 1 95 ? 0.453 -3.342 -10.178 1.00 92.81 95 ASP A CA 1
ATOM 739 C C . ASP A 1 95 ? 0.685 -4.804 -10.589 1.00 92.81 95 ASP A C 1
ATOM 741 O O . ASP A 1 95 ? 1.823 -5.226 -10.715 1.00 92.81 95 ASP A O 1
ATOM 745 N N . ASP A 1 96 ? -0.382 -5.564 -10.778 1.00 91.62 96 ASP A N 1
ATOM 746 C CA . ASP A 1 96 ? -0.373 -6.883 -11.420 1.00 91.62 96 ASP A CA 1
ATOM 747 C C . ASP A 1 96 ? -0.430 -6.661 -12.940 1.00 91.62 96 ASP A C 1
ATOM 749 O O . ASP A 1 96 ? -1.517 -6.453 -13.496 1.00 91.62 96 ASP A O 1
ATOM 753 N N . LEU A 1 97 ? 0.732 -6.515 -13.582 1.00 90.50 97 LEU A N 1
ATOM 754 C CA . LEU A 1 97 ? 0.857 -6.013 -14.956 1.00 90.50 97 LEU A CA 1
ATOM 755 C C . LEU A 1 97 ? 0.509 -7.083 -15.990 1.00 90.50 97 LEU A C 1
ATOM 757 O O . LEU A 1 97 ? -0.020 -6.742 -17.048 1.00 90.50 97 LEU A O 1
ATOM 761 N N . ASP A 1 98 ? 0.770 -8.353 -15.685 1.00 88.94 98 ASP A N 1
ATOM 762 C CA . ASP A 1 98 ? 0.472 -9.481 -16.570 1.00 88.94 98 ASP A CA 1
ATOM 763 C C . ASP A 1 98 ? -0.745 -10.320 -16.142 1.00 88.94 98 ASP A C 1
ATOM 765 O O . ASP A 1 98 ? -1.114 -11.263 -16.847 1.00 88.94 98 ASP A O 1
ATOM 769 N N . ARG A 1 99 ? -1.435 -9.909 -15.069 1.00 88.00 99 ARG A N 1
ATOM 770 C CA . ARG A 1 99 ? -2.699 -10.491 -14.587 1.00 88.00 99 ARG A CA 1
ATOM 771 C C . ARG A 1 99 ? -2.526 -11.889 -13.983 1.00 88.00 99 ARG A C 1
ATOM 773 O O . ARG A 1 99 ? -3.483 -12.672 -13.998 1.00 88.00 99 ARG A O 1
ATOM 780 N N . A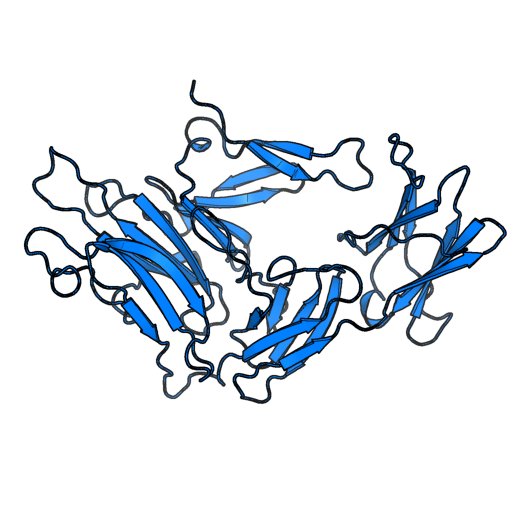SP A 1 100 ? -1.350 -12.211 -13.449 1.00 88.31 100 ASP A N 1
ATOM 781 C CA . ASP A 1 100 ? -1.070 -13.493 -12.792 1.00 88.31 100 ASP A CA 1
ATOM 782 C C . ASP A 1 100 ? -1.407 -13.508 -11.283 1.00 88.31 100 ASP A C 1
ATOM 784 O O . ASP A 1 100 ? -1.417 -14.568 -10.645 1.00 88.31 100 ASP A O 1
ATOM 788 N N . GLY A 1 101 ? -1.778 -12.351 -10.720 1.00 89.12 101 GLY A N 1
ATOM 789 C CA . GLY A 1 101 ? -2.160 -12.182 -9.316 1.00 89.12 101 GLY A CA 1
ATOM 790 C C . GLY A 1 101 ? -0.998 -11.827 -8.382 1.00 89.12 101 GLY A C 1
ATOM 791 O O . GLY A 1 101 ? -1.225 -11.609 -7.174 1.00 89.12 101 GLY A O 1
ATOM 792 N N . HIS A 1 102 ? 0.223 -11.739 -8.903 1.00 92.75 102 HIS A N 1
ATOM 793 C CA . HIS A 1 102 ? 1.393 -11.233 -8.203 1.00 92.75 102 HIS A CA 1
ATOM 794 C C . HIS A 1 102 ? 1.488 -9.705 -8.329 1.00 92.75 102 HIS A C 1
ATOM 796 O O . HIS A 1 102 ? 0.675 -9.046 -8.973 1.00 92.75 102 HIS A O 1
ATOM 802 N N . ASP A 1 103 ? 2.379 -9.100 -7.546 1.00 95.31 103 ASP A N 1
ATOM 803 C CA . ASP A 1 103 ? 2.699 -7.682 -7.718 1.00 95.31 103 ASP A CA 1
ATOM 804 C C . ASP A 1 103 ? 3.944 -7.572 -8.598 1.00 95.31 103 ASP A C 1
ATOM 806 O O . ASP A 1 103 ? 4.988 -8.135 -8.259 1.00 95.31 103 ASP A O 1
ATOM 810 N N . ASP A 1 104 ? 3.848 -6.789 -9.663 1.00 95.31 104 ASP A N 1
ATOM 811 C CA . ASP A 1 104 ? 4.931 -6.466 -10.582 1.00 95.31 104 ASP A CA 1
ATOM 812 C C . ASP A 1 104 ? 5.374 -5.016 -10.413 1.00 95.31 104 ASP A C 1
ATOM 814 O O . ASP A 1 104 ? 4.781 -4.218 -9.674 1.00 95.31 104 ASP A O 1
ATOM 818 N N . LEU A 1 105 ? 6.447 -4.663 -11.114 1.00 95.69 105 LEU A N 1
ATOM 819 C CA . LEU A 1 105 ? 7.010 -3.325 -11.082 1.00 95.69 105 LEU A CA 1
ATOM 820 C C . LEU A 1 105 ? 7.196 -2.777 -12.488 1.00 95.69 105 LEU A C 1
ATOM 822 O O . LEU A 1 105 ? 7.747 -3.442 -13.358 1.00 95.69 105 LEU A O 1
ATOM 826 N N . LEU A 1 106 ? 6.851 -1.509 -12.664 1.00 95.12 106 LEU A N 1
ATOM 827 C CA . LEU A 1 106 ? 7.344 -0.681 -13.753 1.00 95.12 106 LEU A CA 1
ATOM 828 C C . LEU A 1 106 ? 8.256 0.397 -13.168 1.00 95.12 106 LEU A C 1
ATOM 830 O O . LEU A 1 106 ? 7.842 1.184 -12.317 1.00 95.12 106 LEU A O 1
ATOM 834 N N . VAL A 1 107 ? 9.504 0.439 -13.621 1.00 94.94 107 VAL A N 1
ATOM 835 C CA . VAL A 1 107 ? 10.540 1.348 -13.125 1.00 94.94 107 VAL A CA 1
ATOM 836 C C . VAL A 1 107 ? 10.998 2.259 -14.254 1.00 94.94 107 VAL A C 1
ATOM 838 O O . VAL A 1 107 ? 11.524 1.787 -15.261 1.00 94.94 107 VAL A O 1
ATOM 841 N N . SER A 1 108 ? 10.844 3.572 -14.069 1.00 92.88 108 SER A N 1
ATOM 842 C CA . SER A 1 108 ? 11.387 4.561 -15.000 1.00 92.88 108 SER A CA 1
ATOM 843 C C . SER A 1 108 ? 12.850 4.828 -14.682 1.00 92.88 108 SER A C 1
ATOM 845 O O . SER A 1 108 ? 13.176 5.206 -13.551 1.00 92.88 108 SER A O 1
ATOM 847 N N . GLN A 1 109 ? 13.748 4.641 -15.652 1.00 91.38 109 GLN A N 1
ATOM 848 C CA . GLN A 1 109 ? 15.181 4.761 -15.385 1.00 91.38 109 GLN A CA 1
ATOM 849 C C . GLN A 1 109 ? 16.057 5.087 -16.597 1.00 91.38 109 GLN A C 1
ATOM 851 O O . GLN A 1 109 ? 15.656 5.080 -17.764 1.00 91.38 109 GLN A O 1
ATOM 856 N N . GLY A 1 110 ? 17.295 5.455 -16.296 1.00 89.81 110 GLY A N 1
ATOM 857 C CA . GLY A 1 110 ? 18.315 5.726 -17.286 1.00 89.81 110 GLY A CA 1
ATOM 858 C C . GLY A 1 110 ? 19.449 6.593 -16.766 1.00 89.81 110 GLY A C 1
ATOM 859 O O . GLY A 1 110 ? 19.512 6.970 -15.598 1.00 89.81 110 GLY A O 1
ATOM 860 N N . MET A 1 111 ? 20.366 6.920 -17.659 1.00 86.62 111 MET A N 1
ATOM 861 C CA . MET A 1 111 ? 21.554 7.694 -17.336 1.00 86.62 111 MET A CA 1
ATOM 862 C C . MET A 1 111 ? 21.231 9.195 -17.178 1.00 86.62 111 MET A C 1
ATOM 864 O O . MET A 1 111 ? 20.277 9.733 -17.743 1.00 86.62 111 MET A O 1
ATOM 868 N N . VAL A 1 112 ? 22.054 9.892 -16.399 1.00 82.44 112 VAL A N 1
ATOM 869 C CA . VAL A 1 112 ? 22.136 11.360 -16.393 1.00 82.44 112 VAL A CA 1
ATOM 870 C C . VAL A 1 112 ? 23.329 11.758 -17.268 1.00 82.44 112 VAL A C 1
ATOM 872 O O . VAL A 1 112 ? 24.342 11.067 -17.196 1.00 82.44 112 VAL A O 1
ATOM 875 N N . PRO A 1 113 ? 23.245 12.822 -18.094 1.00 74.94 113 PRO A N 1
ATOM 876 C CA . PRO A 1 113 ? 24.324 13.191 -19.009 1.00 74.94 113 PRO A CA 1
ATOM 877 C C . PRO A 1 113 ? 25.701 13.231 -18.335 1.00 74.94 113 PRO A C 1
ATOM 879 O O . PRO A 1 113 ? 25.890 13.954 -17.355 1.00 74.94 113 PRO A O 1
ATOM 882 N N . ASP A 1 114 ? 26.650 12.479 -18.892 1.00 73.62 114 ASP A N 1
ATOM 883 C CA . ASP A 1 114 ? 28.048 12.466 -18.471 1.00 73.62 114 ASP A CA 1
ATOM 884 C C . ASP A 1 114 ? 28.898 13.120 -19.576 1.00 73.62 114 ASP A C 1
ATOM 886 O O . ASP A 1 114 ? 28.886 12.641 -20.711 1.00 73.62 114 ASP A O 1
ATOM 890 N N . PRO A 1 115 ? 29.632 14.211 -19.287 1.00 71.56 115 PRO A N 1
ATOM 891 C CA . PRO A 1 115 ? 30.459 14.898 -20.280 1.00 71.56 115 PRO A CA 1
ATOM 892 C C . PRO A 1 115 ? 31.639 14.059 -20.805 1.00 71.56 115 PRO A C 1
ATOM 894 O O . PRO A 1 115 ? 32.320 14.495 -21.732 1.00 71.56 115 PRO A O 1
ATOM 897 N N . HIS A 1 116 ? 31.915 12.897 -20.209 1.00 74.94 116 HIS A N 1
ATOM 898 C CA . HIS A 1 116 ? 32.980 11.974 -20.596 1.00 74.94 116 HIS A CA 1
ATOM 899 C C . HIS A 1 116 ? 32.486 10.763 -21.400 1.00 74.94 116 HIS A C 1
ATOM 901 O O . HIS A 1 116 ? 33.312 9.960 -21.838 1.00 74.94 116 HIS A O 1
ATOM 907 N N . LEU A 1 117 ? 31.173 10.621 -21.605 1.00 71.81 117 LEU A N 1
ATOM 908 C CA . LEU A 1 117 ? 30.585 9.552 -22.406 1.00 71.81 117 LEU A CA 1
ATOM 909 C C . LEU A 1 117 ? 29.982 10.133 -23.692 1.00 71.81 117 LEU A C 1
ATOM 911 O O . LEU A 1 117 ? 29.051 10.928 -23.647 1.00 71.81 117 LEU A O 1
ATOM 915 N N . ASP A 1 118 ? 30.459 9.666 -24.851 1.00 64.50 118 ASP A N 1
ATOM 916 C CA 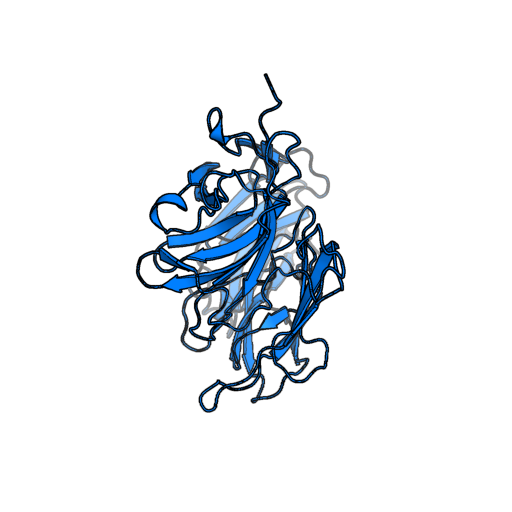. ASP A 1 118 ? 29.920 10.036 -26.178 1.00 64.50 118 ASP A CA 1
ATOM 917 C C . ASP A 1 118 ? 28.537 9.418 -26.466 1.00 64.50 118 ASP A C 1
ATOM 919 O O . ASP A 1 118 ? 27.964 9.593 -27.541 1.00 64.50 118 ASP A O 1
ATOM 923 N N . ARG A 1 119 ? 27.991 8.653 -25.518 1.00 63.28 119 ARG A N 1
ATOM 924 C CA . ARG A 1 119 ? 26.647 8.085 -25.593 1.00 63.28 119 ARG A CA 1
ATOM 925 C C . ARG A 1 119 ? 25.714 9.025 -24.845 1.00 63.28 119 ARG A C 1
ATOM 927 O O . ARG A 1 119 ? 25.855 9.192 -23.638 1.00 63.28 119 ARG A O 1
ATOM 934 N N . PHE A 1 120 ? 24.750 9.619 -25.542 1.00 63.66 120 PHE A N 1
ATOM 935 C CA . PHE A 1 120 ? 23.615 10.255 -24.875 1.00 63.66 120 PHE A CA 1
ATOM 936 C C . PHE A 1 120 ? 22.896 9.228 -23.968 1.00 63.66 120 PHE A C 1
ATOM 938 O O . PHE A 1 120 ? 22.971 8.033 -24.272 1.00 63.66 120 PHE A O 1
ATOM 945 N N . PRO A 1 121 ? 22.265 9.619 -22.836 1.00 68.50 121 PRO A N 1
ATOM 946 C CA . PRO A 1 121 ? 21.842 8.692 -21.803 1.00 68.50 121 PRO A CA 1
ATOM 947 C C . PRO A 1 121 ? 21.065 7.483 -22.301 1.00 68.50 121 PRO A C 1
ATOM 949 O O . PRO A 1 121 ? 20.010 7.576 -22.921 1.00 68.50 121 PRO A O 1
ATOM 952 N N . LEU A 1 122 ? 21.626 6.324 -21.958 1.00 80.19 122 LEU A N 1
ATOM 953 C CA . LEU A 1 122 ? 20.940 5.047 -21.994 1.00 80.19 122 LEU A CA 1
ATOM 954 C C . LEU A 1 122 ? 19.713 5.172 -21.094 1.00 80.19 122 LEU A C 1
ATOM 956 O O . LEU A 1 122 ? 19.834 5.219 -19.870 1.00 80.19 122 LEU A O 1
ATOM 960 N N . HIS A 1 123 ? 18.549 5.287 -21.715 1.00 87.62 123 HIS A N 1
ATOM 961 C CA . HIS A 1 123 ? 17.253 5.334 -21.061 1.00 87.62 123 HIS A CA 1
ATOM 962 C C . HIS A 1 123 ? 16.475 4.093 -21.457 1.00 87.62 123 HIS A C 1
ATOM 964 O O . HIS A 1 123 ? 16.491 3.708 -22.622 1.00 87.62 123 HIS A O 1
ATOM 970 N N . TYR A 1 124 ? 15.791 3.488 -20.496 1.00 88.75 124 TYR A N 1
ATOM 971 C CA . TYR A 1 124 ? 14.785 2.467 -20.749 1.00 88.75 124 TYR A CA 1
ATOM 972 C C . TYR A 1 124 ? 13.894 2.345 -19.520 1.00 88.75 124 TYR A C 1
ATOM 974 O O . TYR A 1 124 ? 14.360 2.504 -18.391 1.00 88.75 124 TYR A O 1
ATOM 982 N N . ASP A 1 125 ? 12.625 2.042 -19.746 1.00 91.69 125 ASP A N 1
ATOM 983 C CA . ASP A 1 125 ? 11.707 1.693 -18.672 1.00 91.69 125 ASP A CA 1
ATOM 984 C C . ASP A 1 125 ? 11.753 0.175 -18.473 1.00 91.69 125 ASP A C 1
ATOM 986 O O . ASP A 1 125 ? 11.748 -0.591 -19.439 1.00 91.69 125 ASP A O 1
ATOM 990 N N . ALA A 1 126 ? 11.872 -0.269 -17.223 1.00 92.56 126 ALA A N 1
ATOM 991 C CA . ALA A 1 126 ? 11.962 -1.682 -16.873 1.00 92.56 126 ALA A CA 1
ATOM 992 C C . ALA A 1 126 ? 10.631 -2.197 -16.341 1.00 92.56 126 ALA A C 1
ATOM 994 O O . ALA A 1 126 ? 10.168 -1.707 -15.313 1.00 92.56 126 ALA A O 1
ATOM 995 N N . VAL A 1 127 ? 10.060 -3.209 -16.997 1.00 94.38 127 VAL A N 1
ATOM 996 C CA . VAL A 1 127 ? 8.992 -4.023 -16.402 1.00 94.38 127 VAL A CA 1
ATOM 997 C C . VAL A 1 127 ? 9.626 -5.239 -15.765 1.00 94.38 127 VAL A C 1
ATOM 999 O O . VAL A 1 127 ? 10.344 -5.977 -16.434 1.00 94.38 127 VAL A O 1
ATOM 1002 N N . LEU A 1 128 ? 9.383 -5.417 -14.473 1.00 95.38 128 LEU A N 1
ATOM 1003 C CA . LEU A 1 128 ? 9.844 -6.543 -13.683 1.00 95.38 128 LEU A CA 1
ATOM 1004 C C . LEU A 1 128 ? 8.626 -7.355 -13.272 1.00 95.38 128 LEU A C 1
ATOM 1006 O O . LEU A 1 128 ? 7.898 -6.947 -12.364 1.00 95.38 128 LEU A O 1
ATOM 1010 N N . LEU A 1 129 ? 8.428 -8.486 -13.937 1.00 94.94 129 LEU A N 1
ATOM 1011 C CA . LEU A 1 129 ? 7.365 -9.418 -13.598 1.00 94.94 129 LEU A CA 1
ATOM 1012 C C . LEU A 1 129 ? 7.841 -10.334 -12.479 1.00 94.94 129 LEU A C 1
ATOM 1014 O O . LEU A 1 129 ? 8.962 -10.857 -12.522 1.00 94.94 129 LEU A O 1
ATOM 1018 N N . GLN A 1 130 ? 7.021 -10.502 -11.452 1.00 95.62 130 GLN A N 1
ATOM 1019 C CA . GLN A 1 130 ? 7.350 -11.380 -10.345 1.00 95.62 130 GLN A CA 1
ATOM 1020 C C . GLN A 1 130 ? 7.136 -12.842 -10.756 1.00 95.62 130 GLN A C 1
ATOM 1022 O O . GLN A 1 130 ? 6.077 -13.239 -11.231 1.00 95.62 130 GLN A O 1
ATOM 1027 N N . ARG A 1 131 ? 8.171 -13.662 -10.572 1.00 93.94 131 ARG A N 1
ATOM 1028 C CA . ARG A 1 131 ? 8.205 -15.089 -10.915 1.00 93.94 131 ARG A CA 1
ATOM 1029 C C . ARG A 1 131 ? 8.727 -15.909 -9.744 1.00 93.94 131 ARG A C 1
ATOM 1031 O O . ARG A 1 131 ? 9.210 -15.376 -8.742 1.00 93.94 131 ARG A O 1
ATOM 1038 N N . GLU A 1 132 ? 8.682 -17.233 -9.884 1.00 89.06 132 GLU A N 1
ATOM 1039 C CA . GLU A 1 132 ? 9.258 -18.138 -8.891 1.00 89.06 132 GLU A CA 1
ATOM 1040 C C . GLU A 1 132 ? 10.747 -17.813 -8.672 1.00 89.06 132 GLU A C 1
ATOM 1042 O O . GLU A 1 132 ? 11.590 -17.973 -9.555 1.00 89.06 132 GLU A O 1
ATOM 1047 N N . GLY A 1 133 ? 11.074 -17.333 -7.471 1.00 84.62 133 GLY A N 1
ATOM 1048 C CA . GLY A 1 133 ? 12.448 -17.042 -7.063 1.00 84.62 133 GLY A CA 1
ATOM 1049 C C . GLY A 1 133 ? 12.981 -15.645 -7.402 1.00 84.62 133 GLY A C 1
ATOM 1050 O O . GLY A 1 133 ? 14.115 -15.360 -7.011 1.00 84.62 133 GLY A O 1
ATOM 1051 N N . GLY A 1 134 ? 12.214 -14.757 -8.048 1.00 93.25 134 GLY A N 1
ATOM 1052 C CA . GLY A 1 134 ? 12.685 -13.398 -8.335 1.00 93.25 134 GLY A CA 1
ATOM 1053 C C . GLY A 1 134 ? 11.858 -12.617 -9.350 1.00 93.25 134 GLY A C 1
ATOM 1054 O O . GLY A 1 134 ? 10.681 -12.879 -9.554 1.00 93.25 134 GLY A O 1
ATOM 1055 N N . PHE A 1 135 ? 12.501 -11.632 -9.966 1.00 95.69 135 PHE A N 1
ATOM 1056 C CA . PHE A 1 135 ? 11.950 -10.798 -11.021 1.00 95.69 135 PHE A CA 1
ATOM 1057 C C . PHE A 1 135 ? 12.533 -11.180 -12.379 1.00 95.69 135 PHE A C 1
ATOM 1059 O O . PHE A 1 135 ? 13.748 -11.349 -12.521 1.00 95.69 135 PHE A O 1
ATOM 1066 N N . GLU A 1 136 ? 11.669 -11.238 -13.385 1.00 93.94 136 GLU A N 1
ATOM 1067 C CA . GLU A 1 136 ? 12.034 -11.333 -14.794 1.00 93.94 136 GLU A CA 1
ATOM 1068 C C . GLU A 1 136 ? 11.829 -9.967 -15.461 1.00 93.94 136 GLU A C 1
ATOM 1070 O O . GLU A 1 136 ? 10.772 -9.356 -15.316 1.00 93.94 136 GLU A O 1
ATOM 1075 N N . VAL A 1 137 ? 12.843 -9.458 -16.166 1.00 91.25 137 VAL A N 1
ATOM 1076 C CA . VAL A 1 137 ? 12.774 -8.141 -16.817 1.00 91.25 137 VAL A CA 1
ATOM 1077 C C . VAL A 1 137 ? 12.310 -8.313 -18.260 1.00 91.25 137 VAL A C 1
ATOM 1079 O O . VAL A 1 137 ? 13.055 -8.870 -19.063 1.00 91.25 137 VAL A O 1
ATOM 1082 N N . LEU A 1 138 ? 11.112 -7.825 -18.585 1.00 87.88 138 LEU A N 1
ATOM 1083 C CA . LEU A 1 138 ? 10.441 -8.043 -19.876 1.00 87.88 138 LEU A CA 1
ATOM 1084 C C . LEU A 1 138 ? 9.883 -6.739 -20.457 1.00 87.88 138 LEU A C 1
ATOM 1086 O O . LEU A 1 138 ? 8.689 -6.606 -20.692 1.00 87.88 138 LEU A O 1
ATOM 1090 N N . SER A 1 139 ? 10.732 -5.730 -20.643 1.00 81.50 139 SER A N 1
ATOM 1091 C CA . SER A 1 139 ? 10.286 -4.400 -21.084 1.00 81.50 139 SER A CA 1
ATOM 1092 C C . SER A 1 139 ? 9.681 -4.366 -22.488 1.00 81.50 139 SER A C 1
ATOM 1094 O O . SER A 1 139 ? 8.675 -3.692 -22.697 1.00 81.50 139 SER A O 1
ATOM 1096 N N . GLU A 1 140 ? 10.299 -5.035 -23.463 1.00 74.25 140 GLU A N 1
ATOM 1097 C CA . GLU A 1 140 ? 9.874 -4.950 -24.869 1.00 74.25 140 GLU A CA 1
ATOM 1098 C C . GLU A 1 140 ? 8.719 -5.918 -25.155 1.00 74.25 140 GLU A C 1
ATOM 1100 O O . GLU A 1 140 ? 7.798 -5.611 -25.912 1.00 74.25 140 GLU A O 1
ATOM 1105 N N . GLU A 1 141 ? 8.740 -7.079 -24.503 1.00 77.31 141 GLU A N 1
ATOM 1106 C CA . GLU A 1 141 ? 7.784 -8.168 -24.679 1.00 77.31 141 GLU A CA 1
ATOM 1107 C C . GLU A 1 141 ? 6.393 -7.832 -24.128 1.00 77.31 141 GLU A C 1
ATOM 1109 O O . GLU A 1 141 ? 5.394 -8.316 -24.661 1.00 77.31 141 GLU A O 1
ATOM 1114 N N . VAL A 1 142 ? 6.314 -6.972 -23.108 1.00 75.25 142 VAL A N 1
ATOM 1115 C CA . VAL A 1 142 ? 5.045 -6.492 -22.525 1.00 75.25 142 VAL A CA 1
ATOM 1116 C C . VAL A 1 142 ? 4.501 -5.233 -23.210 1.00 75.25 142 VAL A C 1
ATOM 1118 O O . VAL A 1 142 ? 3.517 -4.652 -22.756 1.00 75.25 142 VAL A O 1
ATOM 1121 N N . GLY A 1 143 ? 5.117 -4.806 -24.317 1.00 78.44 143 GLY A N 1
ATOM 1122 C CA . GLY A 1 143 ? 4.575 -3.758 -25.181 1.00 78.44 143 GLY A CA 1
ATOM 1123 C C . GLY A 1 143 ? 4.850 -2.323 -24.729 1.00 78.44 143 GLY A C 1
ATOM 1124 O O . GLY A 1 143 ? 4.137 -1.414 -25.162 1.00 78.44 143 GLY A O 1
ATOM 1125 N N . LEU A 1 144 ? 5.875 -2.080 -23.902 1.00 84.56 144 LEU A N 1
ATOM 1126 C CA . LEU A 1 144 ? 6.334 -0.710 -23.670 1.00 84.56 144 LEU A CA 1
ATOM 1127 C C . LEU A 1 144 ? 7.055 -0.155 -24.897 1.00 84.56 144 LEU A C 1
ATOM 1129 O O . LEU A 1 144 ? 7.870 -0.826 -25.532 1.00 84.56 144 LEU A O 1
ATOM 1133 N N . SER A 1 145 ? 6.801 1.117 -25.198 1.00 85.31 145 SER A N 1
ATOM 1134 C CA . SER A 1 145 ? 7.509 1.814 -26.269 1.00 85.31 145 SER A CA 1
ATOM 1135 C C . SER A 1 145 ? 9.002 1.926 -25.961 1.00 85.31 145 SER A C 1
ATOM 1137 O O . SER A 1 145 ? 9.398 2.398 -24.891 1.00 85.31 145 SER A O 1
ATOM 1139 N N . LEU A 1 146 ? 9.840 1.585 -26.941 1.00 86.38 146 LEU A N 1
ATOM 1140 C CA . LEU A 1 146 ? 11.292 1.742 -26.852 1.00 86.38 146 LEU A CA 1
ATOM 1141 C C . LEU A 1 146 ? 11.672 3.187 -26.541 1.00 86.38 146 LEU A C 1
ATOM 1143 O O . LEU A 1 146 ? 11.070 4.126 -27.060 1.00 86.38 146 LEU A O 1
ATOM 1147 N N . SER A 1 147 ? 12.699 3.393 -25.723 1.00 89.12 147 SER A N 1
ATOM 1148 C CA . SER A 1 147 ? 13.237 4.732 -25.486 1.00 89.12 147 SER A CA 1
ATOM 1149 C C . SER A 1 147 ? 14.099 5.182 -26.668 1.00 89.12 147 SER A C 1
ATOM 1151 O O . SER A 1 147 ? 15.315 5.005 -26.672 1.00 89.12 147 SER A O 1
ATOM 1153 N N . ASP A 1 148 ? 13.455 5.744 -27.690 1.00 87.50 148 ASP A N 1
ATOM 1154 C CA . ASP A 1 148 ? 14.063 6.070 -28.979 1.00 87.50 148 ASP A CA 1
ATOM 1155 C C . ASP A 1 148 ? 14.005 7.573 -29.313 1.00 87.50 148 ASP A C 1
ATOM 1157 O O . ASP A 1 148 ? 13.646 8.415 -28.483 1.00 87.50 148 ASP A O 1
ATOM 1161 N N . HIS A 1 149 ? 14.408 7.914 -30.539 1.00 90.38 149 HIS A N 1
ATOM 1162 C CA . HIS A 1 149 ? 14.407 9.286 -31.045 1.00 90.38 149 HIS A CA 1
ATOM 1163 C C . HIS A 1 149 ? 13.062 9.726 -31.648 1.00 90.38 149 HIS A C 1
ATOM 1165 O O . HIS A 1 149 ? 12.850 10.916 -31.903 1.00 90.38 149 HIS A O 1
ATOM 1171 N N . LEU A 1 150 ? 12.146 8.783 -31.900 1.00 89.75 150 LEU A N 1
ATOM 1172 C CA . LEU A 1 150 ? 10.854 9.068 -32.520 1.00 89.75 150 LEU A CA 1
ATOM 1173 C C . LEU A 1 150 ? 9.979 9.877 -31.560 1.00 89.75 150 LEU A C 1
ATOM 1175 O O . LEU A 1 150 ? 9.407 10.903 -31.945 1.00 89.75 150 LEU A O 1
ATOM 1179 N N . ASP A 1 151 ? 9.946 9.455 -30.297 1.00 88.88 151 ASP A N 1
ATOM 1180 C CA . ASP A 1 151 ? 9.184 10.141 -29.255 1.00 88.88 151 ASP A CA 1
ATOM 1181 C C . ASP A 1 151 ? 9.928 11.329 -28.648 1.00 88.88 151 ASP A C 1
ATOM 1183 O O . ASP A 1 151 ? 9.287 12.293 -28.213 1.00 88.88 151 ASP A O 1
ATOM 1187 N N . SER A 1 152 ? 11.265 11.294 -28.638 1.00 91.31 152 SER A N 1
ATOM 1188 C CA . SER A 1 152 ? 12.083 12.426 -28.191 1.00 91.31 152 SER A CA 1
ATOM 1189 C C . SER A 1 152 ? 12.014 13.621 -29.147 1.00 91.31 152 SER A C 1
ATOM 1191 O O . SER A 1 152 ? 12.083 14.768 -28.708 1.00 91.31 152 SER A O 1
ATOM 1193 N N . GLN A 1 153 ? 11.844 13.350 -30.448 1.00 90.50 153 GLN A N 1
ATOM 1194 C CA . GLN A 1 153 ? 11.978 14.319 -31.543 1.00 90.50 153 GLN A CA 1
ATOM 1195 C C . GLN A 1 153 ? 13.340 15.015 -31.568 1.00 90.50 153 GLN A C 1
ATOM 1197 O O . GLN A 1 153 ? 13.450 16.188 -31.935 1.00 90.50 153 GLN A O 1
ATOM 1202 N N . ASN A 1 154 ? 14.376 14.288 -31.161 1.00 87.25 154 ASN A N 1
ATOM 1203 C CA . ASN A 1 154 ? 15.725 14.796 -31.029 1.00 87.25 154 ASN A CA 1
ATOM 1204 C C . ASN A 1 154 ? 16.720 13.749 -31.520 1.00 87.25 154 ASN A C 1
ATOM 1206 O O . ASN A 1 154 ? 16.722 12.633 -31.017 1.00 87.25 154 ASN A O 1
ATOM 1210 N N . GLU A 1 155 ? 17.574 14.106 -32.475 1.00 85.50 155 GLU A N 1
ATOM 1211 C CA . GLU A 1 155 ? 18.564 13.186 -33.052 1.00 85.50 155 GLU A CA 1
ATOM 1212 C C . GLU A 1 155 ? 19.671 12.814 -32.061 1.00 85.50 155 GLU A C 1
ATOM 1214 O O . GLU A 1 155 ? 20.197 11.706 -32.110 1.00 85.50 155 GLU A O 1
ATOM 1219 N N . ASP A 1 156 ? 19.977 13.709 -31.123 1.00 82.31 156 ASP A N 1
ATOM 1220 C CA . ASP A 1 156 ? 21.025 13.491 -30.133 1.00 82.31 156 ASP A CA 1
ATOM 1221 C C . ASP A 1 156 ? 20.481 12.828 -28.873 1.00 82.31 156 ASP A C 1
ATOM 1223 O O . ASP A 1 156 ? 21.262 12.289 -28.097 1.00 82.31 156 ASP A O 1
ATOM 1227 N N . ARG A 1 157 ? 19.162 12.895 -28.631 1.00 85.06 157 ARG A N 1
ATOM 1228 C CA . ARG A 1 157 ? 18.566 12.530 -27.342 1.00 85.06 157 ARG A CA 1
ATOM 1229 C C . ARG A 1 157 ? 17.481 11.478 -27.467 1.00 85.06 157 ARG A C 1
ATOM 1231 O O . ARG A 1 157 ? 16.531 11.693 -28.203 1.00 85.06 157 ARG A O 1
ATOM 1238 N N . THR A 1 158 ? 17.590 10.366 -26.748 1.00 89.19 158 THR A N 1
ATOM 1239 C CA . THR A 1 158 ? 16.521 9.358 -26.661 1.00 89.19 158 THR A CA 1
ATOM 1240 C C . THR A 1 158 ? 15.458 9.775 -25.650 1.00 89.19 158 THR A C 1
ATOM 1242 O O . THR A 1 158 ? 15.681 10.643 -24.799 1.00 89.19 158 THR A O 1
ATOM 1245 N N . TYR A 1 159 ? 14.280 9.163 -25.751 1.00 91.62 159 TYR A N 1
ATOM 1246 C CA . TYR A 1 159 ? 13.195 9.358 -24.800 1.00 91.62 159 TYR A CA 1
ATOM 1247 C C . TYR A 1 159 ? 13.637 9.080 -23.357 1.00 91.62 159 TYR A C 1
ATOM 1249 O O . TYR A 1 159 ? 14.261 8.059 -23.071 1.00 91.62 159 TYR A O 1
ATOM 1257 N N . ALA A 1 160 ? 13.283 9.980 -22.438 1.00 91.12 160 ALA A N 1
ATOM 1258 C CA . ALA A 1 160 ? 13.766 9.957 -21.062 1.00 91.12 160 ALA A CA 1
ATOM 1259 C C . ALA A 1 160 ? 12.617 10.147 -20.063 1.00 91.12 160 ALA A C 1
ATOM 1261 O O . ALA A 1 160 ? 12.374 11.261 -19.588 1.00 91.12 160 ALA A O 1
ATOM 1262 N N . SER A 1 161 ? 11.920 9.061 -19.731 1.00 91.12 161 SER A N 1
ATOM 1263 C CA . SER A 1 161 ? 10.839 9.021 -18.736 1.00 91.12 161 SER A CA 1
ATOM 1264 C C . SER A 1 161 ? 11.283 9.554 -17.363 1.00 91.12 161 SER A C 1
ATOM 1266 O O . SER A 1 161 ? 12.455 9.498 -16.987 1.00 91.12 161 SER A O 1
ATOM 1268 N N . ARG A 1 162 ? 10.356 10.119 -16.587 1.00 88.44 162 ARG A N 1
ATOM 1269 C CA . ARG A 1 162 ? 10.622 10.617 -15.225 1.00 88.44 162 ARG A CA 1
ATOM 1270 C C . ARG A 1 162 ? 9.510 10.246 -14.266 1.00 88.44 162 ARG A C 1
ATOM 1272 O O . ARG A 1 162 ? 9.764 9.597 -13.259 1.00 88.44 162 ARG A O 1
ATOM 1279 N N . ALA A 1 163 ? 8.289 10.654 -14.585 1.00 89.00 163 ALA A N 1
ATOM 1280 C CA . ALA A 1 163 ? 7.132 10.442 -13.731 1.00 89.00 163 ALA A CA 1
ATOM 1281 C C . ALA A 1 163 ? 6.119 9.548 -14.434 1.00 89.00 163 ALA A C 1
ATOM 1283 O O . ALA A 1 163 ? 5.942 9.645 -15.647 1.00 89.00 163 ALA A O 1
ATOM 1284 N N . MET A 1 164 ? 5.452 8.705 -13.654 1.00 91.50 164 MET A N 1
ATOM 1285 C CA . MET A 1 164 ? 4.415 7.801 -14.132 1.00 91.50 164 MET A CA 1
ATOM 1286 C C . MET A 1 164 ? 3.194 7.912 -13.226 1.00 91.50 164 MET A C 1
ATOM 1288 O O . MET A 1 164 ? 3.329 8.103 -12.015 1.00 91.50 164 MET A O 1
ATOM 1292 N N . ALA A 1 165 ? 2.006 7.785 -13.797 1.00 90.12 165 ALA A N 1
ATOM 1293 C CA . ALA A 1 165 ? 0.779 7.615 -13.035 1.00 90.12 165 ALA A CA 1
ATOM 1294 C C . ALA A 1 165 ? -0.058 6.519 -13.682 1.00 90.12 165 ALA A C 1
ATOM 1296 O O . ALA A 1 165 ? -0.115 6.444 -14.909 1.00 90.12 165 ALA A O 1
ATOM 1297 N N . ARG A 1 166 ? -0.706 5.702 -12.847 1.00 90.56 166 ARG A N 1
ATOM 1298 C CA . ARG A 1 166 ? -1.678 4.712 -13.301 1.00 90.56 166 ARG A CA 1
ATOM 1299 C C . ARG A 1 166 ? -3.094 5.091 -12.906 1.00 90.56 166 ARG A C 1
ATOM 1301 O O . ARG A 1 166 ? -3.310 5.596 -11.800 1.00 90.56 166 ARG A O 1
ATOM 1308 N N . ALA A 1 167 ? -4.034 4.827 -13.795 1.00 89.50 167 ALA A N 1
ATOM 1309 C CA . ALA A 1 167 ? -5.467 4.948 -13.570 1.00 89.50 167 ALA A CA 1
ATOM 1310 C C . ALA A 1 167 ? -6.205 4.144 -14.646 1.00 89.50 167 ALA A C 1
ATOM 1312 O O . ALA A 1 167 ? -5.582 3.617 -15.549 1.00 89.50 167 ALA A O 1
ATOM 1313 N N . ASP A 1 168 ? -7.521 4.070 -14.546 1.00 90.19 168 ASP A N 1
ATOM 1314 C CA . ASP A 1 168 ? -8.399 3.755 -15.673 1.00 90.19 168 ASP A CA 1
ATOM 1315 C C . ASP A 1 168 ? -8.891 5.118 -16.202 1.00 90.19 168 ASP A C 1
ATOM 1317 O O . ASP A 1 168 ? -9.765 5.745 -15.589 1.00 90.19 168 ASP A O 1
ATOM 1321 N N . PHE A 1 169 ? -8.189 5.695 -17.186 1.00 89.56 169 PHE A N 1
ATOM 1322 C CA . PHE A 1 169 ? -8.413 7.078 -17.636 1.00 89.56 169 PHE A CA 1
ATOM 1323 C C . PHE A 1 169 ? -9.601 7.199 -18.587 1.00 89.56 169 PHE A C 1
ATOM 1325 O O . PHE A 1 169 ? -10.230 8.265 -18.619 1.00 89.56 169 PHE A O 1
ATOM 1332 N N . ASP A 1 170 ? -9.893 6.159 -19.364 1.00 89.88 170 ASP A N 1
ATOM 1333 C CA . ASP A 1 170 ? -11.010 6.146 -20.308 1.00 89.88 170 ASP A CA 1
ATOM 1334 C C . ASP A 1 170 ? -12.260 5.412 -19.783 1.00 89.88 170 ASP A C 1
ATOM 1336 O O . ASP A 1 170 ? -13.351 5.590 -20.339 1.00 89.88 170 ASP A O 1
ATOM 1340 N N . GLY A 1 171 ? -12.146 4.725 -18.642 1.00 89.31 171 GLY A N 1
ATOM 1341 C CA . GLY A 1 171 ? -13.253 4.100 -17.924 1.00 89.31 171 GLY A CA 1
ATOM 1342 C C . GLY A 1 171 ? -13.650 2.735 -18.481 1.00 89.31 171 GLY A C 1
ATOM 1343 O O . GLY A 1 171 ? -14.793 2.308 -18.258 1.00 89.31 171 GLY A O 1
ATOM 1344 N N . ASP A 1 172 ? -12.777 2.083 -19.248 1.00 89.50 172 ASP A N 1
ATOM 1345 C CA . ASP A 1 172 ? -13.039 0.782 -19.861 1.00 89.50 172 ASP A CA 1
ATOM 1346 C C . ASP A 1 172 ? -12.707 -0.411 -18.940 1.00 89.50 172 ASP A C 1
ATOM 1348 O O . ASP A 1 172 ? -13.160 -1.536 -19.190 1.00 89.50 172 ASP A O 1
ATOM 1352 N N . GLY A 1 173 ? -12.034 -0.148 -17.814 1.00 89.19 173 GLY A N 1
ATOM 1353 C CA . GLY A 1 173 ? -11.640 -1.151 -16.827 1.00 89.19 173 GLY A CA 1
ATOM 1354 C C . GLY A 1 173 ? -10.304 -1.819 -17.099 1.00 89.19 173 GLY A C 1
ATOM 1355 O O . GLY A 1 173 ? -9.992 -2.819 -16.447 1.00 89.19 173 GLY A O 1
ATOM 1356 N N . PHE A 1 174 ? -9.517 -1.305 -18.031 1.00 90.62 174 PHE A N 1
ATOM 1357 C CA . PHE A 1 174 ? -8.140 -1.712 -18.249 1.00 90.62 174 PHE A CA 1
ATOM 1358 C C . PHE A 1 174 ? -7.188 -0.662 -17.683 1.00 90.62 174 PHE A C 1
ATOM 1360 O O . PHE A 1 174 ? -7.548 0.486 -17.419 1.00 90.62 174 PHE A O 1
ATOM 1367 N N . LEU A 1 175 ? -5.976 -1.097 -17.344 1.00 91.56 175 LEU A N 1
ATOM 1368 C CA . LEU A 1 175 ? -5.012 -0.197 -16.743 1.00 91.56 175 LEU A CA 1
ATOM 1369 C C . LEU A 1 175 ? -4.413 0.738 -17.789 1.00 91.56 175 LEU A C 1
ATOM 1371 O O . LEU A 1 175 ? -3.741 0.288 -18.711 1.00 91.56 175 LEU A O 1
ATOM 1375 N N . ASP A 1 176 ? -4.531 2.038 -17.563 1.00 92.94 176 ASP A N 1
ATOM 1376 C CA . ASP A 1 176 ? -3.749 3.035 -18.269 1.00 92.94 176 ASP A CA 1
ATOM 1377 C C . ASP A 1 176 ? -2.558 3.503 -17.440 1.00 92.94 176 ASP A C 1
ATOM 1379 O O . ASP A 1 176 ? -2.634 3.745 -16.229 1.00 92.94 176 ASP A O 1
ATOM 1383 N N . ILE A 1 177 ? -1.450 3.733 -18.133 1.00 93.12 177 ILE A N 1
ATOM 1384 C CA . ILE A 1 177 ? -0.242 4.337 -17.592 1.00 93.12 177 ILE A CA 1
ATOM 1385 C C . ILE A 1 177 ? 0.108 5.554 -18.440 1.00 93.12 177 ILE A C 1
ATOM 1387 O O . ILE A 1 177 ? 0.370 5.454 -19.641 1.00 93.12 177 ILE A O 1
ATOM 1391 N N . VAL A 1 178 ? 0.174 6.718 -17.795 1.00 93.19 178 VAL A N 1
ATOM 1392 C CA . VAL A 1 178 ? 0.720 7.935 -18.399 1.00 93.19 178 VAL A CA 1
ATOM 1393 C C . VAL A 1 178 ? 2.148 8.152 -17.918 1.00 93.19 178 VAL A C 1
ATOM 1395 O O . VAL A 1 178 ? 2.409 8.191 -16.713 1.00 93.19 178 VAL A O 1
ATOM 1398 N N . THR A 1 179 ? 3.068 8.344 -18.861 1.00 92.12 179 THR A N 1
ATOM 1399 C CA . THR A 1 179 ? 4.482 8.610 -18.582 1.00 92.12 179 THR A CA 1
ATOM 1400 C C . THR A 1 179 ? 4.861 10.002 -19.070 1.00 92.12 179 THR A C 1
ATOM 1402 O O . THR A 1 179 ? 4.738 10.337 -20.252 1.00 92.12 179 THR A O 1
ATOM 1405 N N . PHE A 1 180 ? 5.356 10.820 -18.145 1.00 91.62 180 PHE A N 1
ATOM 1406 C CA . PHE A 1 180 ? 5.951 12.120 -18.423 1.00 91.62 180 PHE A CA 1
ATOM 1407 C C . PHE A 1 180 ? 7.462 11.982 -18.524 1.00 91.62 180 PHE A C 1
ATOM 1409 O O . PHE A 1 180 ? 8.096 11.338 -17.683 1.00 91.62 180 PHE A O 1
ATOM 1416 N N . ALA A 1 181 ? 8.039 12.646 -19.518 1.00 91.00 181 ALA A N 1
ATOM 1417 C CA . ALA A 1 181 ? 9.460 12.592 -19.797 1.00 91.00 181 ALA A CA 1
ATOM 1418 C C . ALA A 1 181 ? 10.144 13.942 -19.600 1.00 91.00 181 ALA A C 1
ATOM 1420 O O . ALA A 1 181 ? 9.536 15.001 -19.763 1.00 91.00 181 ALA A O 1
ATOM 1421 N N . LEU A 1 182 ? 11.431 13.885 -19.259 1.00 89.88 182 LEU A N 1
ATOM 1422 C CA . LEU A 1 182 ? 12.330 15.025 -19.395 1.00 89.88 182 LEU A CA 1
ATOM 1423 C C . LEU A 1 182 ? 12.597 15.315 -20.876 1.00 89.88 182 LEU A C 1
ATOM 1425 O O . LEU A 1 182 ? 12.590 16.475 -21.274 1.00 89.88 182 LEU A O 1
ATOM 1429 N N . GLU A 1 183 ? 12.822 14.260 -21.664 1.00 91.19 183 GLU A N 1
ATOM 1430 C CA . GLU A 1 183 ? 13.006 14.337 -23.111 1.00 91.19 183 GLU A CA 1
ATOM 1431 C C . GLU A 1 183 ? 11.922 13.521 -23.814 1.00 91.19 183 GLU A C 1
ATOM 1433 O O . GLU A 1 183 ? 11.804 12.315 -23.598 1.00 91.19 183 GLU A O 1
ATOM 1438 N N . GLY A 1 184 ? 11.165 14.185 -24.683 1.00 91.69 184 GLY A N 1
ATOM 1439 C CA . GLY A 1 184 ? 10.142 13.574 -25.521 1.00 91.69 184 GLY A CA 1
ATOM 1440 C C . GLY A 1 184 ? 8.707 13.804 -25.078 1.00 91.69 184 GLY A C 1
ATOM 1441 O O . GLY A 1 184 ? 8.414 14.525 -24.122 1.00 91.69 184 GLY A O 1
ATOM 1442 N N . ARG A 1 185 ? 7.790 13.238 -25.860 1.00 93.12 185 ARG A N 1
ATOM 1443 C CA . ARG A 1 185 ? 6.342 13.425 -25.703 1.00 93.12 185 ARG A CA 1
ATOM 1444 C C . ARG A 1 185 ? 5.790 12.652 -24.509 1.00 93.12 185 ARG A C 1
ATOM 1446 O O . ARG A 1 185 ? 6.295 11.607 -24.133 1.00 93.12 185 ARG A O 1
ATOM 1453 N N . VAL A 1 186 ? 4.693 13.132 -23.932 1.00 93.44 186 VAL A N 1
ATOM 1454 C CA . VAL A 1 186 ? 3.943 12.326 -22.958 1.00 93.44 186 VAL A CA 1
ATOM 1455 C C . VAL A 1 186 ? 3.459 11.046 -23.645 1.00 93.44 186 VAL A C 1
ATOM 1457 O O . VAL A 1 186 ? 2.892 11.125 -24.737 1.00 93.44 186 VAL A O 1
ATOM 1460 N N . ARG A 1 187 ? 3.692 9.891 -23.013 1.00 92.06 187 ARG A N 1
ATOM 1461 C CA . ARG A 1 187 ? 3.235 8.581 -23.498 1.00 92.06 187 ARG A CA 1
ATOM 1462 C C . ARG A 1 187 ? 2.011 8.128 -22.715 1.00 92.06 187 ARG A C 1
ATOM 1464 O O . ARG A 1 187 ? 1.946 8.343 -21.507 1.00 92.06 187 ARG A O 1
ATOM 1471 N N . PHE A 1 188 ? 1.090 7.480 -23.415 1.00 92.25 188 PHE A N 1
ATOM 1472 C CA . PHE A 1 188 ? -0.040 6.757 -22.843 1.00 92.25 188 PHE A CA 1
ATOM 1473 C C . PHE A 1 188 ? 0.100 5.297 -23.260 1.00 92.25 188 PHE A C 1
ATOM 1475 O O . PHE A 1 188 ? 0.212 5.016 -24.454 1.00 92.25 188 PHE A O 1
ATOM 1482 N N . HIS A 1 189 ? 0.124 4.399 -22.284 1.00 91.38 189 HIS A N 1
ATOM 1483 C CA . HIS A 1 189 ? 0.067 2.959 -22.494 1.00 91.38 189 HIS A CA 1
ATOM 1484 C C . HIS A 1 189 ? -1.257 2.482 -21.915 1.00 91.38 189 HIS A C 1
ATOM 1486 O O . HIS A 1 189 ? -1.538 2.785 -20.760 1.00 91.38 189 HIS A O 1
ATOM 1492 N N . ALA A 1 190 ? -2.039 1.772 -22.716 1.00 91.44 190 ALA A N 1
ATOM 1493 C CA . ALA A 1 190 ? -3.263 1.124 -22.275 1.00 91.44 190 ALA A CA 1
ATOM 1494 C C . ALA A 1 190 ? -3.009 -0.382 -22.226 1.00 91.44 190 ALA A C 1
ATOM 1496 O O . ALA A 1 190 ? -2.385 -0.937 -23.138 1.00 91.44 190 ALA A O 1
ATOM 1497 N N . GLU A 1 191 ? -3.470 -1.036 -21.168 1.00 90.25 191 GLU A N 1
ATOM 1498 C CA . GLU A 1 191 ? -3.512 -2.489 -21.095 1.00 90.25 191 GLU A CA 1
ATOM 1499 C C . GLU A 1 191 ? -4.367 -3.023 -22.250 1.00 90.25 191 GLU A C 1
ATOM 1501 O O . GLU A 1 191 ? -5.491 -2.585 -22.487 1.00 90.25 191 GLU A O 1
ATOM 1506 N N . VAL A 1 192 ? -3.811 -3.980 -22.992 1.00 87.50 192 VAL A N 1
ATOM 1507 C CA . VAL A 1 192 ? -4.495 -4.609 -24.119 1.00 87.50 192 VAL A CA 1
ATOM 1508 C C . VAL A 1 192 ? -4.952 -6.000 -23.685 1.00 87.50 192 VAL A C 1
ATOM 1510 O O . VAL A 1 192 ? -4.101 -6.880 -23.529 1.00 87.50 192 VAL A O 1
ATOM 1513 N N . PRO A 1 193 ? -6.264 -6.242 -23.513 1.00 84.12 193 PRO A N 1
ATOM 1514 C CA . PRO A 1 193 ? -6.756 -7.557 -23.130 1.00 84.12 193 PRO A CA 1
ATOM 1515 C C . PRO A 1 193 ? -6.441 -8.607 -24.200 1.00 84.12 193 PRO A C 1
ATOM 1517 O O . PRO A 1 193 ? -6.695 -8.423 -25.394 1.00 84.12 193 PRO A O 1
ATOM 1520 N N . GLN A 1 194 ? -5.923 -9.743 -23.749 1.00 82.31 194 GLN A N 1
ATOM 1521 C CA . GLN A 1 194 ? -5.782 -10.974 -24.515 1.00 82.31 194 GLN A CA 1
ATOM 1522 C C . GLN A 1 194 ? -7.076 -11.805 -24.447 1.00 82.31 194 GLN A C 1
ATOM 1524 O O . GLN A 1 194 ? -7.999 -11.514 -23.687 1.00 82.31 194 GLN A O 1
ATOM 1529 N N . ALA A 1 195 ? -7.185 -12.837 -25.289 1.00 76.12 195 ALA A N 1
ATOM 1530 C CA . ALA A 1 195 ? -8.425 -13.608 -25.455 1.00 76.12 195 ALA A CA 1
ATOM 1531 C C . ALA A 1 195 ? -8.883 -14.347 -24.180 1.00 76.12 195 ALA A C 1
ATOM 1533 O O . ALA A 1 195 ? -10.059 -14.686 -24.049 1.00 76.12 195 ALA A O 1
ATOM 1534 N N . ASP A 1 196 ? -7.950 -14.613 -23.275 1.00 78.62 196 ASP A N 1
ATOM 1535 C CA . ASP A 1 196 ? -8.104 -15.278 -21.984 1.00 78.62 196 ASP A CA 1
ATOM 1536 C C . ASP A 1 196 ? -7.972 -14.317 -20.793 1.00 78.62 196 ASP A C 1
ATOM 1538 O O . ASP A 1 196 ? -8.047 -14.760 -19.645 1.00 78.62 196 ASP A O 1
ATOM 1542 N N . THR A 1 197 ? -7.823 -13.010 -21.041 1.00 70.56 197 THR A N 1
ATOM 1543 C CA . THR A 1 197 ? -7.754 -12.012 -19.972 1.00 70.56 197 THR A CA 1
ATOM 1544 C C . THR A 1 197 ? -9.032 -12.064 -19.126 1.00 70.56 197 THR A C 1
ATOM 1546 O O . THR A 1 197 ? -10.137 -12.118 -19.679 1.00 70.56 197 THR A O 1
ATOM 1549 N N . PRO A 1 198 ? -8.908 -12.062 -17.783 1.00 70.81 198 PRO A N 1
ATOM 1550 C CA . PRO A 1 198 ? -10.053 -12.020 -16.883 1.00 70.81 198 PRO A CA 1
ATOM 1551 C C . PRO A 1 198 ? -10.982 -10.828 -17.154 1.00 70.81 198 PRO A C 1
ATOM 1553 O O . PRO A 1 198 ? -10.654 -9.908 -17.900 1.00 70.81 198 PRO A O 1
ATOM 1556 N N . ASN A 1 199 ? -12.134 -10.815 -16.473 1.00 75.94 199 ASN A N 1
ATOM 1557 C CA . ASN A 1 199 ? -13.021 -9.649 -16.412 1.00 75.94 199 ASN A CA 1
ATOM 1558 C C . ASN A 1 199 ? -12.235 -8.334 -16.186 1.00 75.94 199 ASN A C 1
ATOM 1560 O O . ASN A 1 199 ? -11.181 -8.370 -15.535 1.00 75.94 199 ASN A O 1
ATOM 1564 N N . PRO A 1 200 ? -12.761 -7.185 -16.663 1.00 85.25 200 PRO A N 1
ATOM 1565 C CA . PRO A 1 200 ? -12.114 -5.889 -16.477 1.00 85.25 200 PRO A CA 1
ATOM 1566 C C . PRO A 1 200 ? -11.784 -5.643 -15.002 1.00 85.25 200 PRO A C 1
ATOM 1568 O O . PRO A 1 200 ? -12.520 -6.082 -14.105 1.00 85.25 200 PRO A O 1
ATOM 1571 N N . ARG A 1 201 ? -10.685 -4.921 -14.763 1.00 91.38 201 ARG A N 1
ATOM 1572 C CA . ARG A 1 201 ? -10.369 -4.349 -13.450 1.00 91.38 201 ARG A CA 1
ATOM 1573 C C . ARG A 1 201 ? -11.540 -3.489 -13.005 1.00 91.38 201 ARG A C 1
ATOM 1575 O O . ARG A 1 201 ? -12.321 -3.009 -13.826 1.00 91.38 201 ARG A O 1
ATOM 1582 N N . CYS A 1 202 ? -11.657 -3.259 -11.705 1.00 92.06 202 CYS A N 1
ATOM 1583 C CA . CYS A 1 202 ? -12.707 -2.392 -11.202 1.00 92.06 202 CYS A CA 1
ATOM 1584 C C . CYS A 1 202 ? -12.211 -1.356 -10.211 1.00 92.06 202 CYS A C 1
ATOM 1586 O O . CYS A 1 202 ? -11.322 -1.586 -9.393 1.00 92.06 202 CYS A O 1
ATOM 1588 N N . THR A 1 203 ? -12.850 -0.196 -10.269 1.00 93.38 203 THR A N 1
ATOM 1589 C CA . THR A 1 203 ? -12.597 0.918 -9.370 1.00 93.38 203 THR A CA 1
ATOM 1590 C C . THR A 1 203 ? -13.550 0.856 -8.181 1.00 93.38 203 THR A C 1
ATOM 1592 O O . THR A 1 203 ? -14.768 0.758 -8.337 1.00 93.38 203 THR A O 1
ATOM 1595 N N . LEU A 1 204 ? -13.009 0.958 -6.972 1.00 94.06 204 LEU A N 1
ATOM 1596 C CA . LEU A 1 204 ? -13.756 0.953 -5.718 1.00 94.06 204 LEU A CA 1
ATOM 1597 C C . LEU A 1 204 ? -13.751 2.354 -5.095 1.00 94.06 204 LEU A C 1
ATOM 1599 O O . LEU A 1 204 ? -12.743 3.057 -5.134 1.00 94.06 204 LEU A O 1
ATOM 1603 N N . ILE A 1 205 ? -14.866 2.748 -4.481 1.00 94.69 205 ILE A N 1
ATOM 1604 C CA . ILE A 1 205 ? -15.024 3.967 -3.680 1.00 94.69 205 ILE A CA 1
ATOM 1605 C C . ILE A 1 205 ? -15.239 3.544 -2.224 1.00 94.69 205 ILE A C 1
ATOM 1607 O O . ILE A 1 205 ? -16.372 3.239 -1.837 1.00 94.69 205 ILE A O 1
ATOM 1611 N N . PRO A 1 206 ? -14.184 3.524 -1.394 1.00 95.56 206 PRO A N 1
ATOM 1612 C CA . PRO A 1 206 ? -14.329 3.235 0.022 1.00 95.56 206 PRO A CA 1
ATOM 1613 C C . PRO A 1 206 ? -15.026 4.391 0.754 1.00 95.56 206 PRO A C 1
ATOM 1615 O O . PRO A 1 206 ? -14.660 5.561 0.604 1.00 95.56 206 PRO A O 1
ATOM 1618 N N . ARG A 1 207 ? -15.999 4.068 1.608 1.00 96.19 207 ARG A N 1
ATOM 1619 C CA . ARG A 1 207 ? -16.630 5.001 2.555 1.00 96.19 207 ARG A CA 1
ATOM 1620 C C . ARG A 1 207 ? -16.267 4.600 3.986 1.00 96.19 207 ARG A C 1
ATOM 1622 O O . ARG A 1 207 ? -17.009 3.834 4.600 1.00 96.19 207 ARG A O 1
ATOM 1629 N N . PRO A 1 208 ? -15.119 5.059 4.520 1.00 96.00 208 PRO A N 1
ATOM 1630 C CA . PRO A 1 208 ? -14.733 4.740 5.889 1.00 96.00 208 PRO A CA 1
ATOM 1631 C C . PRO A 1 208 ? -15.640 5.458 6.899 1.00 96.00 208 PRO A C 1
ATOM 1633 O O . PRO A 1 208 ? -15.967 6.636 6.733 1.00 96.00 208 PRO A O 1
ATOM 1636 N N . ARG A 1 209 ? -15.982 4.772 7.991 1.00 95.56 209 ARG A N 1
ATOM 1637 C CA . ARG A 1 209 ? -16.746 5.309 9.126 1.00 95.56 209 ARG A CA 1
ATOM 1638 C C . ARG A 1 209 ? -15.828 5.807 10.234 1.00 95.56 209 ARG A C 1
ATOM 1640 O O . ARG A 1 209 ? -16.059 6.880 10.797 1.00 95.56 209 ARG A O 1
ATOM 1647 N N . TYR A 1 210 ? -14.796 5.033 10.575 1.00 95.06 210 TYR A N 1
ATOM 1648 C CA . TYR A 1 210 ? -13.988 5.313 11.767 1.00 95.06 210 TYR A CA 1
ATOM 1649 C C . TYR A 1 210 ? -12.692 6.050 11.443 1.00 95.06 210 TYR A C 1
ATOM 1651 O O . TYR A 1 210 ? -12.341 6.997 12.145 1.00 95.06 210 TYR A O 1
ATOM 1659 N N . VAL A 1 211 ? -11.981 5.657 10.391 1.00 94.31 211 VAL A N 1
ATOM 1660 C CA . VAL A 1 211 ? -10.670 6.232 10.067 1.00 94.31 211 VAL A CA 1
ATOM 1661 C C . VAL A 1 211 ? -10.723 6.828 8.663 1.00 94.31 211 VAL A C 1
ATOM 1663 O O . VAL A 1 211 ? -10.653 6.076 7.692 1.00 94.31 211 VAL A O 1
ATOM 1666 N N . PRO A 1 212 ? -10.850 8.161 8.533 1.00 90.62 212 PRO A N 1
ATOM 1667 C CA . PRO A 1 212 ? -10.796 8.817 7.236 1.00 90.62 212 PRO A CA 1
ATOM 1668 C C . PRO A 1 212 ? -9.457 8.536 6.554 1.00 90.62 212 PRO A C 1
ATOM 1670 O O . PRO A 1 212 ? -8.398 8.753 7.144 1.00 90.62 212 PRO A O 1
ATOM 1673 N N . ALA A 1 213 ? -9.511 8.075 5.310 1.00 86.25 213 ALA A N 1
ATOM 1674 C CA . ALA A 1 213 ? -8.334 7.785 4.511 1.00 86.25 213 ALA A CA 1
ATOM 1675 C C . ALA A 1 213 ? -8.602 8.034 3.027 1.00 86.25 213 ALA A C 1
ATOM 1677 O O . ALA A 1 213 ? -9.707 7.799 2.536 1.00 86.25 213 ALA A O 1
ATOM 1678 N N . TYR A 1 214 ? -7.561 8.468 2.322 1.00 82.19 214 TYR A N 1
ATOM 1679 C CA . TYR A 1 214 ? -7.548 8.707 0.882 1.00 82.19 214 TYR A CA 1
ATOM 1680 C C . TYR A 1 214 ? -6.436 7.835 0.305 1.00 82.19 214 TYR A C 1
ATOM 1682 O O . TYR A 1 214 ? -5.280 8.118 0.593 1.00 82.19 214 TYR A O 1
ATOM 1690 N N . GLY A 1 215 ? -6.782 6.754 -0.403 1.00 73.06 215 GLY A N 1
ATOM 1691 C CA . GLY A 1 215 ? -5.883 5.799 -1.087 1.00 73.06 215 GLY A CA 1
ATOM 1692 C C . GLY A 1 215 ? -4.939 4.975 -0.205 1.00 73.06 215 GLY A C 1
ATOM 1693 O O . GLY A 1 215 ? -4.760 3.784 -0.421 1.00 73.06 215 GLY A O 1
ATOM 1694 N N . SER A 1 216 ? -4.388 5.568 0.846 1.00 81.88 216 SER A N 1
ATOM 1695 C CA . SER A 1 216 ? -3.472 4.937 1.788 1.00 81.88 216 SER A CA 1
ATOM 1696 C C . SER A 1 216 ? -4.219 4.304 2.960 1.00 81.88 216 SER A C 1
ATOM 1698 O O . SER A 1 216 ? -5.147 4.889 3.508 1.00 81.88 216 SER A O 1
ATOM 1700 N N . GLY A 1 217 ? -3.773 3.128 3.404 1.00 86.75 217 GLY A N 1
ATOM 1701 C CA . GLY A 1 217 ? -4.336 2.428 4.567 1.00 86.75 217 GLY A CA 1
ATOM 1702 C C . GLY A 1 217 ? -5.419 1.401 4.233 1.00 86.75 217 GLY A C 1
ATOM 1703 O O . GLY A 1 217 ? -5.759 0.591 5.098 1.00 86.75 217 GLY A O 1
ATOM 1704 N N . TYR A 1 218 ? -5.895 1.380 2.988 1.00 93.06 218 TYR A N 1
ATOM 1705 C CA . TYR A 1 218 ? -6.680 0.274 2.452 1.00 93.06 218 TYR A CA 1
ATOM 1706 C C . TYR A 1 218 ? -5.764 -0.893 2.068 1.00 93.06 218 TYR A C 1
ATOM 1708 O O . TYR A 1 218 ? -4.582 -0.707 1.767 1.00 93.06 218 TYR A O 1
ATOM 1716 N N . ALA A 1 219 ? -6.298 -2.108 2.106 1.00 94.19 219 ALA A N 1
ATOM 1717 C CA . ALA A 1 219 ? -5.651 -3.276 1.524 1.00 94.19 219 ALA A CA 1
ATOM 1718 C C . ALA A 1 219 ? -6.688 -4.100 0.767 1.00 94.19 219 ALA A C 1
ATOM 1720 O O . ALA A 1 219 ? -7.822 -4.225 1.229 1.00 94.19 219 ALA A O 1
ATOM 1721 N N . LEU A 1 220 ? -6.283 -4.674 -0.355 1.00 94.44 220 LEU A N 1
ATOM 1722 C CA . LEU A 1 220 ? -7.115 -5.550 -1.168 1.00 94.44 220 LEU A CA 1
ATOM 1723 C C . LEU A 1 220 ? -6.638 -6.985 -1.043 1.00 94.44 220 LEU A C 1
ATOM 1725 O O . LEU A 1 220 ? -5.446 -7.235 -0.861 1.00 94.44 220 LEU A O 1
ATOM 1729 N N . ARG A 1 221 ? -7.572 -7.917 -1.158 1.00 94.50 221 ARG A N 1
ATOM 1730 C CA . ARG A 1 221 ? -7.292 -9.339 -1.286 1.00 94.50 221 ARG A CA 1
ATOM 1731 C C . ARG A 1 221 ? -8.269 -9.935 -2.277 1.00 94.50 221 ARG A C 1
ATOM 1733 O O . ARG A 1 221 ? -9.476 -9.741 -2.139 1.00 94.50 221 ARG A O 1
ATOM 1740 N N . GLY A 1 222 ? -7.731 -10.694 -3.211 1.00 91.88 222 GLY A N 1
ATOM 1741 C CA . GLY A 1 222 ? -8.497 -11.412 -4.203 1.00 91.88 222 GLY A CA 1
ATOM 1742 C C . GLY A 1 222 ? -9.444 -12.476 -3.699 1.00 91.88 222 GLY A C 1
ATOM 1743 O O . GLY A 1 222 ? -9.255 -13.035 -2.613 1.00 91.88 222 GLY A O 1
ATOM 1744 N N . ALA A 1 223 ? -10.439 -12.813 -4.516 1.00 90.00 223 ALA A N 1
ATOM 1745 C CA . ALA A 1 223 ? -11.303 -13.958 -4.259 1.00 90.00 223 ALA A CA 1
ATOM 1746 C C . ALA A 1 223 ? -10.470 -15.256 -4.234 1.00 90.00 223 ALA A C 1
ATOM 1748 O O . ALA A 1 223 ? -9.811 -15.613 -5.203 1.00 90.00 223 ALA A O 1
ATOM 1749 N N . GLY A 1 224 ? -10.486 -15.970 -3.105 1.00 87.62 224 GLY A N 1
ATOM 1750 C CA . GLY A 1 224 ? -9.705 -17.202 -2.920 1.00 87.62 224 GLY A CA 1
ATOM 1751 C C . GLY A 1 224 ? -8.230 -16.993 -2.555 1.00 87.62 224 GLY A C 1
ATOM 1752 O O . GLY A 1 224 ? -7.565 -17.959 -2.185 1.00 87.62 224 GLY A O 1
ATOM 1753 N N . SER A 1 225 ? -7.728 -15.755 -2.573 1.00 90.62 225 SER A N 1
ATOM 1754 C CA . SER A 1 225 ? -6.399 -15.424 -2.058 1.00 90.62 225 SER A CA 1
ATOM 1755 C C . SER A 1 225 ? -6.437 -15.206 -0.544 1.00 90.62 225 SER A C 1
ATOM 1757 O O . SER A 1 225 ? -7.430 -14.738 0.013 1.00 90.62 225 SER A O 1
ATOM 1759 N N . ALA A 1 226 ? -5.337 -15.519 0.142 1.00 91.19 226 ALA A N 1
ATOM 1760 C CA . ALA A 1 226 ? -5.114 -15.143 1.542 1.00 91.19 226 ALA A CA 1
ATOM 1761 C C . ALA A 1 226 ? -4.285 -13.849 1.680 1.00 91.19 226 ALA A C 1
ATOM 1763 O O . ALA A 1 226 ? -4.149 -13.313 2.784 1.00 91.19 226 ALA A O 1
ATOM 1764 N N . VAL A 1 227 ? -3.735 -13.343 0.573 1.00 93.25 227 VAL A N 1
ATOM 1765 C CA . VAL A 1 227 ? -2.712 -12.297 0.556 1.00 93.25 227 VAL A CA 1
ATOM 1766 C C . VAL A 1 227 ? -3.337 -10.909 0.455 1.00 93.25 227 VAL A C 1
ATOM 1768 O O . VAL A 1 227 ? -4.092 -10.608 -0.462 1.00 93.25 227 VAL A O 1
ATOM 1771 N N . TRP A 1 228 ? -2.981 -10.037 1.398 1.00 93.81 228 TRP A N 1
ATOM 1772 C CA . TRP A 1 228 ? -3.361 -8.627 1.367 1.00 93.81 228 TRP A CA 1
ATOM 1773 C C . TRP A 1 228 ? -2.293 -7.794 0.659 1.00 93.81 228 TRP A C 1
ATOM 1775 O O . TRP A 1 228 ? -1.124 -7.856 1.042 1.00 93.81 228 TRP A O 1
ATOM 1785 N N . ARG A 1 229 ? -2.708 -6.952 -0.290 1.00 93.38 229 ARG A N 1
ATOM 1786 C CA . ARG A 1 229 ? -1.833 -6.091 -1.099 1.00 93.38 229 ARG A CA 1
ATOM 1787 C C . ARG A 1 229 ? -2.231 -4.616 -0.983 1.00 93.38 229 ARG A C 1
ATOM 1789 O O . ARG A 1 229 ? -3.390 -4.300 -0.695 1.00 93.38 229 ARG A O 1
ATOM 1796 N N . ARG A 1 230 ? -1.267 -3.706 -1.173 1.00 91.12 230 ARG A N 1
ATOM 1797 C CA . ARG A 1 230 ? -1.435 -2.242 -1.027 1.00 91.12 230 ARG A CA 1
ATOM 1798 C C . ARG A 1 230 ? -0.832 -1.469 -2.203 1.00 91.12 230 ARG A C 1
ATOM 1800 O O . ARG A 1 230 ? -0.005 -0.581 -2.015 1.00 91.12 230 ARG A O 1
ATOM 1807 N N . ARG A 1 231 ? -1.293 -1.786 -3.412 1.00 88.00 231 ARG A N 1
ATOM 1808 C CA . ARG A 1 231 ? -0.786 -1.230 -4.680 1.00 88.00 231 ARG A CA 1
ATOM 1809 C C . ARG A 1 231 ? -0.948 0.288 -4.818 1.00 88.00 231 ARG A C 1
ATOM 1811 O O . ARG A 1 231 ? -0.308 0.887 -5.669 1.00 88.00 231 ARG A O 1
ATOM 1818 N N . ASP A 1 232 ? -1.795 0.932 -4.014 1.00 86.75 232 ASP A N 1
ATOM 1819 C CA . ASP A 1 232 ? -1.965 2.395 -4.035 1.00 86.75 232 ASP A CA 1
ATOM 1820 C C . ASP A 1 232 ? -0.914 3.144 -3.195 1.00 86.75 232 ASP A C 1
ATOM 1822 O O . ASP A 1 232 ? -0.836 4.371 -3.255 1.00 86.75 232 ASP A O 1
ATOM 1826 N N . ILE A 1 233 ? -0.072 2.434 -2.431 1.00 88.38 233 ILE A N 1
ATOM 1827 C CA . ILE A 1 233 ? 1.067 3.036 -1.729 1.00 88.38 233 ILE A CA 1
ATOM 1828 C C . ILE A 1 233 ? 2.243 3.086 -2.700 1.00 88.38 233 ILE A C 1
ATOM 1830 O O . ILE A 1 233 ? 3.111 2.218 -2.687 1.00 88.38 233 ILE A O 1
ATOM 1834 N N . GLN A 1 234 ? 2.256 4.091 -3.569 1.00 90.19 234 GLN A N 1
ATOM 1835 C CA . GLN A 1 234 ? 3.300 4.231 -4.577 1.00 90.19 234 GLN A CA 1
ATOM 1836 C C . GLN A 1 234 ? 3.464 5.667 -5.080 1.00 90.19 234 GLN A C 1
ATOM 1838 O O . GLN A 1 234 ? 2.561 6.501 -4.982 1.00 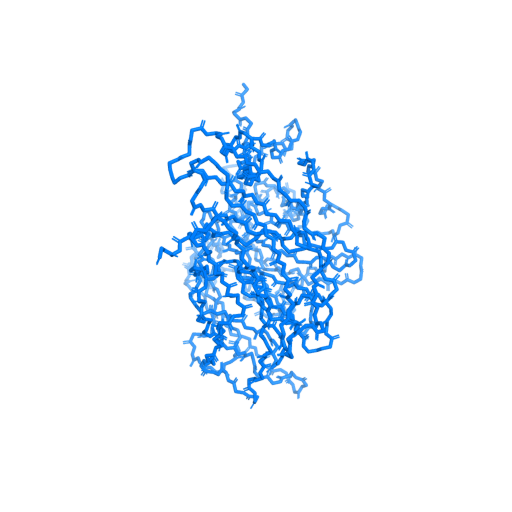90.19 234 GLN A O 1
ATOM 1843 N N . GLY A 1 235 ? 4.627 5.962 -5.647 1.00 85.94 235 GLY A N 1
ATOM 1844 C CA . GLY A 1 235 ? 4.893 7.224 -6.314 1.00 85.94 235 GLY A CA 1
ATOM 1845 C C . GLY A 1 235 ? 6.376 7.467 -6.543 1.00 85.94 235 GLY A C 1
ATOM 1846 O O . GLY A 1 235 ? 7.226 6.596 -6.362 1.00 85.94 235 GLY A O 1
ATOM 1847 N N . GLN A 1 236 ? 6.680 8.691 -6.956 1.00 86.19 236 GLN A N 1
ATOM 1848 C CA . GLN A 1 236 ? 8.049 9.163 -7.143 1.00 86.19 236 GLN A CA 1
ATOM 1849 C C . GLN A 1 236 ? 8.498 9.906 -5.878 1.00 86.19 236 GLN A C 1
ATOM 1851 O O . GLN A 1 236 ? 8.221 9.465 -4.762 1.00 86.19 236 GLN A O 1
ATOM 1856 N N . SER A 1 237 ? 9.113 11.085 -6.012 1.00 81.06 237 SER A N 1
ATOM 1857 C CA . SER A 1 237 ? 9.571 11.882 -4.863 1.00 81.06 237 SER A CA 1
ATOM 1858 C C . SER A 1 237 ? 8.423 12.322 -3.941 1.00 81.06 237 SER A C 1
ATOM 1860 O O . SER A 1 237 ? 8.654 12.915 -2.887 1.00 81.06 237 SER A O 1
ATOM 1862 N N . ARG A 1 238 ? 7.172 12.072 -4.350 1.00 75.62 238 ARG A N 1
ATOM 1863 C CA . ARG A 1 238 ? 5.966 12.133 -3.530 1.00 75.62 238 ARG A CA 1
ATOM 1864 C C . ARG A 1 238 ? 5.078 10.931 -3.839 1.00 75.62 238 ARG A C 1
ATOM 1866 O O . ARG A 1 238 ? 4.971 10.518 -4.990 1.00 75.62 238 ARG A O 1
ATOM 1873 N N . LEU A 1 239 ? 4.389 10.455 -2.809 1.00 75.75 239 LEU A N 1
ATOM 1874 C CA . LEU A 1 239 ? 3.325 9.467 -2.923 1.00 75.75 239 LEU A CA 1
ATOM 1875 C C . LEU A 1 239 ? 2.005 10.181 -3.235 1.00 75.75 239 LEU A C 1
ATOM 1877 O O . LEU A 1 239 ? 1.579 11.066 -2.486 1.00 75.75 239 LEU A O 1
ATOM 1881 N N . GLY A 1 240 ? 1.381 9.821 -4.354 1.00 68.56 240 GLY A N 1
ATOM 1882 C CA . GLY A 1 240 ? 0.010 10.213 -4.675 1.00 68.56 240 GLY A CA 1
ATOM 1883 C C . GLY A 1 240 ? -0.952 9.169 -4.120 1.00 68.56 240 GLY A C 1
ATOM 1884 O O . GLY A 1 240 ? -0.643 7.986 -4.133 1.00 68.56 240 GLY A O 1
ATOM 1885 N N . SER A 1 241 ? -2.110 9.588 -3.614 1.00 77.44 241 SER A N 1
ATOM 1886 C CA . SER A 1 241 ? -3.135 8.655 -3.137 1.00 77.44 241 SER A CA 1
ATOM 1887 C C . SER A 1 241 ? -4.501 9.074 -3.670 1.00 77.44 241 SER A C 1
ATOM 1889 O O . SER A 1 241 ? -4.872 10.248 -3.606 1.00 77.44 241 SER A O 1
ATOM 1891 N N . SER A 1 242 ? -5.226 8.124 -4.258 1.00 81.81 242 SER A N 1
ATOM 1892 C CA . SER A 1 242 ? -6.550 8.355 -4.837 1.00 81.81 242 SER A CA 1
ATOM 1893 C C . SER A 1 242 ? -7.639 8.002 -3.820 1.00 81.81 242 SER A C 1
ATOM 1895 O O . SER A 1 242 ? -7.525 6.984 -3.145 1.00 81.81 242 SER A O 1
ATOM 1897 N N . PRO A 1 243 ? -8.735 8.775 -3.694 1.00 82.31 243 PRO A N 1
ATOM 1898 C CA . PRO A 1 243 ? -9.903 8.328 -2.929 1.00 82.31 243 PRO A CA 1
ATOM 1899 C C . PRO A 1 243 ? -10.576 7.087 -3.537 1.00 82.31 243 PRO A C 1
ATOM 1901 O O . PRO A 1 243 ? -11.421 6.486 -2.883 1.00 82.31 243 PRO A O 1
ATOM 1904 N N . HIS A 1 244 ? -10.216 6.729 -4.770 1.00 89.38 244 HIS A N 1
ATOM 1905 C CA . HIS A 1 244 ? -10.644 5.518 -5.447 1.00 89.38 244 HIS A CA 1
ATOM 1906 C C . HIS A 1 244 ? -9.519 4.490 -5.418 1.00 89.38 244 HIS A C 1
ATOM 1908 O O . HIS A 1 244 ? -8.364 4.832 -5.670 1.00 89.38 244 HIS A O 1
ATOM 1914 N N . VAL A 1 245 ? -9.872 3.242 -5.149 1.00 91.06 245 VAL A N 1
ATOM 1915 C CA . VAL A 1 245 ? -8.941 2.116 -5.103 1.00 91.06 245 VAL A CA 1
ATOM 1916 C C . VAL A 1 245 ? -9.140 1.305 -6.376 1.00 91.06 245 VAL A C 1
ATOM 1918 O O . VAL A 1 245 ? -10.236 0.795 -6.607 1.00 91.06 245 VAL A O 1
ATOM 1921 N N . LEU A 1 246 ? -8.107 1.207 -7.211 1.00 90.38 246 LEU A N 1
ATOM 1922 C CA . LEU A 1 246 ? -8.162 0.362 -8.403 1.00 90.38 246 LEU A CA 1
ATOM 1923 C C . LEU A 1 246 ? -7.839 -1.076 -8.002 1.00 90.38 246 LEU A C 1
ATOM 1925 O O . LEU A 1 246 ? -6.769 -1.354 -7.458 1.00 90.38 246 LEU A O 1
ATOM 1929 N N . ASN A 1 247 ? -8.768 -1.985 -8.269 1.00 90.00 247 ASN A N 1
ATOM 1930 C CA . ASN A 1 247 ? -8.613 -3.397 -7.993 1.00 90.00 247 ASN A CA 1
ATOM 1931 C C . ASN A 1 247 ? -8.353 -4.157 -9.299 1.00 90.00 247 ASN A C 1
ATOM 1933 O O . ASN A 1 247 ? -9.208 -4.119 -10.186 1.00 90.00 247 ASN A O 1
ATOM 1937 N N . PRO A 1 248 ? -7.227 -4.883 -9.422 1.00 87.75 248 PRO A N 1
ATOM 1938 C CA . PRO A 1 248 ? -7.006 -5.734 -10.583 1.00 87.75 248 PRO A CA 1
ATOM 1939 C C . PRO A 1 248 ? -8.052 -6.846 -10.672 1.00 87.75 248 PRO A C 1
ATOM 1941 O O . PRO A 1 248 ? -8.362 -7.312 -11.760 1.00 87.75 248 PRO A O 1
ATOM 1944 N N . GLU A 1 249 ? -8.603 -7.299 -9.557 1.00 86.75 249 GLU A N 1
ATOM 1945 C CA . GLU A 1 249 ? -9.489 -8.458 -9.563 1.00 86.75 249 GLU A CA 1
ATOM 1946 C C . GLU A 1 249 ? -10.959 -8.081 -9.818 1.00 86.75 249 GLU A C 1
ATOM 1948 O O . GLU A 1 249 ? -11.373 -6.932 -9.685 1.00 86.75 249 GLU A O 1
ATOM 1953 N N . GLY A 1 250 ? -11.792 -9.058 -10.178 1.00 88.75 250 GLY A N 1
ATOM 1954 C CA . GLY A 1 250 ? -13.232 -8.824 -10.351 1.00 88.75 250 GLY A CA 1
ATOM 1955 C C . GLY A 1 250 ? -14.026 -8.867 -9.040 1.00 88.75 250 GLY A C 1
ATOM 1956 O O . GLY A 1 250 ? -15.129 -8.334 -8.971 1.00 88.75 250 GLY A O 1
ATOM 1957 N N . ALA A 1 251 ? -13.494 -9.516 -8.004 1.00 92.94 251 ALA A N 1
ATOM 1958 C CA . ALA A 1 251 ? -14.143 -9.702 -6.709 1.00 92.94 251 ALA A CA 1
ATOM 1959 C C . ALA A 1 251 ? -13.096 -10.005 -5.630 1.00 92.94 251 ALA A C 1
ATOM 1961 O O . ALA A 1 251 ? -11.988 -10.447 -5.941 1.00 92.94 251 ALA A O 1
ATOM 1962 N N . GLY A 1 252 ? -13.444 -9.795 -4.363 1.00 95.00 252 GLY A N 1
ATOM 1963 C CA . GLY A 1 252 ? -12.530 -10.027 -3.251 1.00 95.00 252 GLY A CA 1
ATOM 1964 C C . GLY A 1 252 ? -12.986 -9.354 -1.966 1.00 95.00 252 GLY A C 1
ATOM 1965 O O . GLY A 1 252 ? -14.179 -9.174 -1.736 1.00 95.00 252 GLY A O 1
ATOM 1966 N N . ALA A 1 253 ? -12.022 -8.972 -1.133 1.00 96.56 253 ALA A N 1
ATOM 1967 C CA . ALA A 1 253 ? -12.253 -8.219 0.091 1.00 96.56 253 ALA A CA 1
ATOM 1968 C C . ALA A 1 253 ? -11.373 -6.967 0.144 1.00 96.56 253 ALA A C 1
ATOM 1970 O O . ALA A 1 253 ? -10.186 -6.993 -0.194 1.00 96.56 253 ALA A O 1
ATOM 1971 N N . LEU A 1 254 ? -11.957 -5.870 0.616 1.00 96.56 254 LEU A N 1
ATOM 1972 C CA . LEU A 1 254 ? -11.273 -4.630 0.949 1.00 96.56 254 LEU A CA 1
ATOM 1973 C C . LEU A 1 254 ? -11.210 -4.501 2.470 1.00 96.56 254 LEU A C 1
ATOM 1975 O O . LEU A 1 254 ? -12.223 -4.582 3.162 1.00 96.56 254 LEU A O 1
ATOM 1979 N N . ARG A 1 255 ? -10.011 -4.261 3.002 1.00 96.00 255 ARG A N 1
ATOM 1980 C CA . ARG A 1 255 ? -9.810 -3.944 4.416 1.00 96.00 255 ARG A CA 1
ATOM 1981 C C . ARG A 1 255 ? -9.646 -2.443 4.600 1.00 96.00 255 ARG A C 1
ATOM 1983 O O . ARG A 1 255 ? -8.706 -1.853 4.067 1.00 96.00 255 ARG A O 1
ATOM 1990 N N . PHE A 1 256 ? -10.527 -1.851 5.395 1.00 96.31 256 PHE A N 1
ATOM 1991 C CA . PHE A 1 256 ? -10.478 -0.451 5.796 1.00 96.31 256 PHE A CA 1
ATOM 1992 C C . PHE A 1 256 ? -9.315 -0.181 6.766 1.00 96.31 256 PHE A C 1
ATOM 1994 O O . PHE A 1 256 ? -8.838 -1.101 7.442 1.00 96.31 256 PHE A O 1
ATOM 2001 N N . PRO A 1 257 ? -8.874 1.082 6.918 1.00 94.69 257 PRO A N 1
ATOM 2002 C CA . PRO A 1 257 ? -7.798 1.427 7.848 1.00 94.69 257 PRO A CA 1
ATOM 2003 C C . PRO A 1 257 ? -8.119 1.096 9.313 1.00 94.69 257 PRO A C 1
ATOM 2005 O O . PRO A 1 257 ? -7.210 0.867 10.109 1.00 94.69 257 PRO A O 1
ATOM 2008 N N . SER A 1 258 ? -9.404 1.037 9.667 1.00 95.00 258 SER A N 1
ATOM 2009 C CA . SER A 1 258 ? -9.899 0.580 10.971 1.00 95.00 258 SER A CA 1
ATOM 2010 C C . SER A 1 258 ? -9.677 -0.916 11.232 1.00 95.00 258 SER A C 1
ATOM 2012 O O . SER A 1 258 ? -9.734 -1.345 12.378 1.00 95.00 258 SER A O 1
ATOM 2014 N N . GLY A 1 259 ? -9.445 -1.710 10.182 1.00 94.88 259 GLY A N 1
ATOM 2015 C CA . GLY A 1 259 ? -9.400 -3.167 10.233 1.00 94.88 259 GLY A CA 1
ATOM 2016 C C . GLY A 1 259 ? -10.656 -3.866 9.712 1.00 94.88 259 GLY A C 1
ATOM 2017 O O . GLY A 1 259 ? -10.549 -5.058 9.436 1.00 94.88 259 GLY A O 1
ATOM 2018 N N . TYR A 1 260 ? -11.779 -3.159 9.512 1.00 96.56 260 TYR A N 1
ATOM 2019 C CA . TYR A 1 260 ? -13.001 -3.757 8.956 1.00 96.56 260 TYR A CA 1
ATOM 2020 C C . TYR A 1 260 ? -12.733 -4.376 7.588 1.00 96.56 260 TYR A C 1
ATOM 2022 O O . TYR A 1 260 ? -12.130 -3.729 6.730 1.00 96.56 260 TYR A O 1
ATOM 2030 N N . GLN A 1 261 ? -13.181 -5.607 7.387 1.00 96.31 261 GLN A N 1
ATOM 2031 C CA . GLN A 1 261 ? -13.088 -6.327 6.124 1.00 96.31 261 GLN A CA 1
ATOM 2032 C C . GLN A 1 261 ? -14.472 -6.357 5.480 1.00 96.31 261 GLN A C 1
ATOM 2034 O O . GLN A 1 261 ? -15.421 -6.867 6.075 1.00 96.31 261 GLN A O 1
ATOM 2039 N N . ALA A 1 262 ? -14.566 -5.797 4.275 1.00 96.81 262 ALA A N 1
ATOM 2040 C CA . ALA A 1 262 ? -15.773 -5.768 3.464 1.00 96.81 262 ALA A CA 1
ATOM 2041 C C . ALA A 1 262 ? -15.548 -6.544 2.169 1.00 96.81 262 ALA A C 1
ATOM 2043 O O . ALA A 1 262 ? -14.612 -6.242 1.424 1.00 96.81 262 ALA A O 1
ATOM 2044 N N . ASP A 1 263 ? -16.418 -7.504 1.885 1.00 96.56 263 ASP A N 1
ATOM 2045 C CA . ASP A 1 263 ? -16.413 -8.204 0.605 1.00 96.56 263 ASP A CA 1
ATOM 2046 C C . ASP A 1 263 ? -16.965 -7.307 -0.513 1.00 96.56 263 ASP A C 1
ATOM 2048 O O . ASP A 1 263 ? -17.809 -6.433 -0.282 1.00 96.56 263 ASP A O 1
ATOM 2052 N N . PHE A 1 264 ? -16.501 -7.528 -1.741 1.00 95.50 264 PHE A N 1
ATOM 2053 C CA . PHE A 1 264 ? -16.992 -6.847 -2.934 1.00 95.50 264 PHE A CA 1
ATOM 2054 C C . PHE A 1 264 ? -17.009 -7.774 -4.155 1.00 95.50 264 PHE A C 1
ATOM 2056 O O . PHE A 1 264 ? -16.206 -8.699 -4.275 1.00 95.50 264 PHE A O 1
ATOM 2063 N N . ASP A 1 265 ? -17.912 -7.478 -5.089 1.00 94.50 265 ASP A N 1
ATOM 2064 C CA . ASP A 1 265 ? -18.025 -8.122 -6.398 1.00 94.50 265 ASP A CA 1
ATOM 2065 C C . ASP A 1 265 ? -18.368 -7.047 -7.437 1.00 94.50 265 ASP A C 1
ATOM 2067 O O . ASP A 1 265 ? -19.396 -6.370 -7.343 1.00 94.50 265 ASP A O 1
ATOM 2071 N N . CYS A 1 266 ? -17.485 -6.878 -8.416 1.00 93.81 266 CYS A N 1
ATOM 2072 C CA . CYS A 1 266 ? -17.599 -5.881 -9.473 1.00 93.81 266 CYS A CA 1
ATOM 2073 C C . CYS A 1 266 ? -18.463 -6.351 -10.651 1.00 93.81 266 CYS A C 1
ATOM 2075 O O . CYS A 1 266 ? -18.678 -5.600 -11.603 1.00 93.81 266 CYS A O 1
ATOM 2077 N N . GLN A 1 267 ? -19.002 -7.573 -10.606 1.00 92.62 267 GLN A N 1
ATOM 2078 C CA . GLN A 1 267 ? -19.995 -8.084 -11.557 1.00 92.62 267 GLN A CA 1
ATOM 2079 C C . GLN A 1 267 ? -19.531 -7.983 -13.021 1.00 92.62 267 GLN A C 1
ATOM 2081 O O . GLN A 1 267 ? -20.338 -7.736 -13.918 1.00 92.62 267 GLN A O 1
ATOM 2086 N N . GLY A 1 268 ? -18.220 -8.108 -13.250 1.00 90.69 268 GLY A N 1
ATOM 2087 C CA . GLY A 1 268 ? -17.600 -7.980 -14.570 1.00 90.69 268 GLY A CA 1
ATOM 2088 C C . GLY A 1 268 ? -17.680 -6.583 -15.195 1.00 90.69 268 GLY A C 1
ATOM 2089 O O . GLY A 1 268 ? -17.668 -6.477 -16.418 1.00 90.69 268 GLY A O 1
ATOM 2090 N N . ARG A 1 269 ? -17.808 -5.515 -14.397 1.00 92.88 269 ARG A N 1
ATOM 2091 C CA . ARG A 1 269 ? -17.850 -4.122 -14.875 1.00 92.88 269 ARG A CA 1
ATOM 2092 C C . ARG A 1 269 ? -16.715 -3.288 -14.255 1.00 92.88 269 ARG A C 1
ATOM 2094 O O . ARG A 1 269 ? -16.317 -3.584 -13.130 1.00 92.88 269 ARG A O 1
ATOM 2101 N N . PRO A 1 270 ? -16.278 -2.200 -14.917 1.00 92.38 270 PRO A N 1
ATOM 2102 C CA . PRO A 1 270 ? -15.207 -1.323 -14.423 1.00 92.38 270 PRO A CA 1
ATOM 2103 C C . PRO A 1 270 ? -15.573 -0.493 -13.183 1.00 92.38 270 PRO A C 1
ATOM 2105 O O . PRO A 1 270 ? -14.713 -0.064 -12.415 1.00 92.38 270 PRO A O 1
ATOM 2108 N N . GLY A 1 271 ? -16.868 -0.292 -12.928 1.00 91.56 271 GLY A N 1
ATOM 2109 C CA . GLY A 1 271 ? -17.353 0.504 -11.801 1.00 91.56 271 GLY A CA 1
ATOM 2110 C C . GLY A 1 271 ? -17.529 1.991 -12.147 1.00 91.56 271 GLY A C 1
ATOM 2111 O O . GLY A 1 271 ? -17.912 2.294 -13.276 1.00 91.56 271 GLY A O 1
ATOM 2112 N N . PRO A 1 272 ? -17.345 2.917 -11.183 1.00 92.69 272 PRO A N 1
ATOM 2113 C CA . PRO A 1 272 ? -16.893 2.658 -9.819 1.00 92.69 272 PRO A CA 1
ATOM 2114 C C . PRO A 1 272 ? -17.963 1.990 -8.933 1.00 92.69 272 PRO A C 1
ATOM 2116 O O . PRO A 1 272 ? -19.163 2.179 -9.138 1.00 92.69 272 PRO A O 1
ATOM 2119 N N . PHE A 1 273 ? -17.527 1.246 -7.913 1.00 95.12 273 PHE A N 1
ATOM 2120 C CA . PHE A 1 273 ? -18.387 0.579 -6.927 1.00 95.12 273 PHE A CA 1
ATOM 2121 C C . PHE A 1 273 ? -18.178 1.138 -5.530 1.00 95.12 273 PHE A C 1
ATOM 2123 O O . PHE A 1 273 ? -17.057 1.188 -5.036 1.00 95.12 273 PHE A O 1
ATOM 2130 N N . GLU A 1 274 ? -19.259 1.522 -4.860 1.00 96.19 274 GLU A N 1
ATOM 2131 C CA . GLU A 1 274 ? -19.171 1.973 -3.476 1.00 96.19 274 GLU A CA 1
ATOM 2132 C C . GLU A 1 274 ? -19.073 0.786 -2.512 1.00 96.19 274 GLU A C 1
ATOM 2134 O O . GLU A 1 274 ? -19.896 -0.127 -2.555 1.00 96.19 274 GLU A O 1
ATOM 2139 N N . ILE A 1 275 ? -18.089 0.832 -1.612 1.00 96.19 275 ILE A N 1
ATOM 2140 C CA . ILE A 1 275 ? -17.946 -0.106 -0.496 1.00 96.19 275 ILE A CA 1
ATOM 2141 C C . ILE A 1 275 ? -17.984 0.717 0.779 1.00 96.19 275 ILE A C 1
ATOM 2143 O O . ILE A 1 275 ? -17.137 1.586 0.993 1.00 96.19 275 ILE A O 1
ATOM 2147 N N . SER A 1 276 ? -18.962 0.447 1.634 1.00 96.50 276 SER A N 1
ATOM 2148 C CA . SER A 1 276 ? -19.152 1.197 2.871 1.00 96.50 276 SER A CA 1
ATOM 2149 C C . SER A 1 276 ? -18.696 0.413 4.086 1.00 96.50 276 SER A C 1
ATOM 2151 O O . SER A 1 276 ? -19.014 -0.763 4.228 1.00 96.50 276 SER A O 1
ATOM 2153 N N . GLU A 1 277 ? -17.987 1.092 4.984 1.00 97.69 277 GLU A N 1
ATOM 2154 C CA . GLU A 1 277 ? -17.730 0.591 6.325 1.00 97.69 277 GLU A CA 1
ATOM 2155 C C . GLU A 1 277 ? -18.978 0.848 7.192 1.00 97.69 277 GLU A C 1
ATOM 2157 O O . GLU A 1 277 ? -19.303 2.012 7.464 1.00 97.69 277 GLU A O 1
ATOM 2162 N N . PRO A 1 278 ? -19.706 -0.197 7.625 1.00 97.19 278 PRO A N 1
ATOM 2163 C CA . PRO A 1 278 ? -20.860 -0.031 8.491 1.00 97.19 278 PRO A CA 1
ATOM 2164 C C . PRO A 1 278 ? -20.419 0.313 9.918 1.00 97.19 278 PRO A C 1
ATOM 2166 O O . PRO A 1 278 ? -19.236 0.384 10.253 1.00 97.19 278 PRO A O 1
ATOM 2169 N N . GLU A 1 279 ? -21.391 0.529 10.798 1.00 96.75 279 GLU A N 1
ATOM 2170 C CA . GLU A 1 279 ? -21.111 0.462 12.227 1.00 96.75 279 GLU A CA 1
ATOM 2171 C C . GLU A 1 279 ? -20.820 -0.989 12.620 1.00 96.75 279 GLU A C 1
ATOM 2173 O O . GLU A 1 279 ? -21.674 -1.855 12.475 1.00 96.75 279 GLU A O 1
ATOM 2178 N N . TRP A 1 280 ? -19.602 -1.246 13.092 1.00 96.62 280 TRP A N 1
ATOM 2179 C CA . TRP A 1 280 ? -19.159 -2.564 13.565 1.00 96.62 280 TRP A CA 1
ATOM 2180 C C . TRP A 1 280 ? -18.455 -2.485 14.925 1.00 96.62 280 TRP A C 1
ATOM 2182 O O . TRP A 1 280 ? -17.952 -3.486 15.425 1.00 96.62 280 TRP A O 1
ATOM 2192 N N . ILE A 1 281 ? -18.413 -1.289 15.518 1.00 95.94 281 ILE A N 1
ATOM 2193 C CA . ILE A 1 281 ? -17.871 -0.991 16.843 1.00 95.94 281 ILE A CA 1
ATOM 2194 C C . ILE A 1 281 ? -18.854 -0.062 17.549 1.00 95.94 281 ILE A C 1
ATOM 2196 O O . ILE A 1 281 ? -19.098 1.049 17.064 1.00 95.94 281 ILE A O 1
ATOM 2200 N N . GLU A 1 282 ? -19.328 -0.479 18.719 1.00 94.50 282 GLU A N 1
ATOM 2201 C CA . GLU A 1 282 ? -20.096 0.340 19.655 1.00 94.50 282 GLU A CA 1
ATOM 2202 C C . GLU A 1 282 ? -19.331 0.460 20.976 1.00 94.50 282 GLU A C 1
ATOM 2204 O O . GLU A 1 282 ? -18.746 -0.502 21.477 1.00 94.50 282 GLU A O 1
ATOM 2209 N N . ILE A 1 283 ? -19.333 1.661 21.552 1.00 93.25 283 ILE A N 1
ATOM 2210 C CA . ILE A 1 283 ? -18.695 1.935 22.839 1.00 93.25 283 ILE A CA 1
ATOM 2211 C C . ILE A 1 283 ? -19.701 2.666 23.707 1.00 93.25 283 ILE A C 1
ATOM 2213 O O . ILE A 1 283 ? -20.176 3.743 23.344 1.00 93.25 283 ILE A O 1
ATOM 2217 N N . VAL A 1 284 ? -20.001 2.086 24.864 1.00 91.06 284 VAL A N 1
ATOM 2218 C CA . VAL A 1 284 ? -20.928 2.656 25.840 1.00 91.06 284 VAL A CA 1
ATOM 2219 C C . VAL A 1 284 ? -20.175 2.882 27.136 1.00 91.06 284 VAL A C 1
ATOM 2221 O O . VAL A 1 284 ? -19.624 1.945 27.709 1.00 91.06 284 VAL A O 1
ATOM 2224 N N . THR A 1 285 ? -20.147 4.128 27.601 1.00 89.44 285 THR A N 1
ATOM 2225 C CA . THR A 1 285 ? -19.605 4.472 28.919 1.00 89.44 285 THR A CA 1
ATOM 2226 C C . THR A 1 285 ? -20.764 4.689 29.879 1.00 89.44 285 THR A C 1
ATOM 2228 O O . THR A 1 285 ? -21.673 5.467 29.605 1.00 89.44 285 THR A O 1
ATOM 2231 N N . LEU A 1 286 ? -20.757 3.968 30.992 1.00 87.19 286 LEU A N 1
ATOM 2232 C CA . LEU A 1 286 ? -21.739 4.105 32.057 1.00 87.19 286 LEU A CA 1
ATOM 2233 C C . LEU A 1 286 ? -21.302 5.195 33.046 1.00 87.19 286 LEU A C 1
ATOM 2235 O O . LEU A 1 286 ? -20.120 5.503 33.177 1.00 87.19 286 LEU A O 1
ATOM 2239 N N . GLN A 1 287 ? -22.255 5.742 33.806 1.00 83.25 287 GLN A N 1
ATOM 2240 C CA . GLN A 1 287 ? -21.998 6.818 34.781 1.00 83.25 287 GLN A CA 1
ATOM 2241 C C . GLN A 1 287 ? -20.978 6.449 35.870 1.00 83.25 287 GLN A C 1
ATOM 2243 O O . GLN A 1 287 ? -20.365 7.329 36.465 1.00 83.25 287 GLN A O 1
ATOM 2248 N N . ASN A 1 288 ? -20.802 5.157 36.148 1.00 85.56 288 ASN A N 1
ATOM 2249 C CA . ASN A 1 288 ? -19.826 4.649 37.110 1.00 85.56 288 ASN A CA 1
ATOM 2250 C C . ASN A 1 288 ? -18.407 4.498 36.519 1.00 85.56 288 ASN A C 1
ATOM 2252 O O . ASN A 1 288 ? -17.540 3.967 37.204 1.00 85.56 288 ASN A O 1
ATOM 2256 N N . GLY A 1 289 ? -18.181 4.911 35.266 1.00 85.25 289 GLY A N 1
ATOM 2257 C CA . GLY A 1 289 ? -16.898 4.799 34.567 1.00 85.25 289 GLY A CA 1
ATOM 2258 C C . GLY A 1 289 ? -16.684 3.474 33.830 1.00 85.25 289 GLY A C 1
ATOM 2259 O O . GLY A 1 289 ? -15.700 3.342 33.104 1.00 85.25 289 GLY A O 1
ATOM 2260 N N . THR A 1 290 ? -17.592 2.499 33.957 1.00 93.50 290 THR A N 1
ATOM 2261 C CA . THR A 1 290 ? -17.507 1.238 33.207 1.00 93.50 290 THR A CA 1
ATOM 2262 C C . THR A 1 290 ? -17.695 1.491 31.713 1.00 93.50 290 THR A C 1
ATOM 2264 O O . THR A 1 290 ? -18.663 2.125 31.297 1.00 93.50 290 THR A O 1
ATOM 2267 N N . VAL A 1 291 ? -16.798 0.946 30.900 1.00 94.69 291 VAL A N 1
ATOM 2268 C CA . VAL A 1 291 ? -16.822 1.030 29.441 1.00 94.69 291 VAL A CA 1
ATOM 2269 C C . VAL A 1 291 ? -17.127 -0.348 28.875 1.00 94.69 291 VAL A C 1
ATOM 2271 O O . VAL A 1 291 ? -16.347 -1.283 29.046 1.00 94.69 291 VAL A O 1
ATOM 2274 N N . SER A 1 292 ? -18.253 -0.466 28.183 1.00 94.06 292 SER A N 1
ATOM 2275 C CA . SER A 1 292 ? -18.604 -1.647 27.395 1.00 94.06 292 SER A CA 1
ATOM 2276 C C . SER A 1 292 ? -18.175 -1.433 25.948 1.00 94.06 292 SER A C 1
ATOM 2278 O O . SER A 1 292 ? -18.512 -0.412 25.346 1.00 94.06 292 SER A O 1
ATOM 2280 N N . LEU A 1 293 ? -17.428 -2.390 25.404 1.00 95.38 293 LEU A N 1
ATOM 2281 C CA . LEU A 1 293 ? -16.973 -2.413 24.018 1.00 95.38 293 LEU A CA 1
ATOM 2282 C C . LEU A 1 293 ? -17.703 -3.548 23.304 1.00 95.38 293 LEU A C 1
ATOM 2284 O O . LEU A 1 293 ? -17.593 -4.702 23.722 1.00 95.38 293 LEU A O 1
ATOM 2288 N N . LYS A 1 294 ? -18.418 -3.229 22.229 1.00 95.25 294 LYS A N 1
ATOM 2289 C CA . LYS A 1 294 ? -19.031 -4.222 21.346 1.00 95.25 294 LYS A CA 1
ATOM 2290 C C . LYS A 1 294 ? -18.383 -4.123 19.979 1.00 95.25 294 LYS A C 1
ATOM 2292 O O . LYS A 1 294 ? -18.289 -3.031 19.423 1.00 95.25 294 LYS A O 1
ATOM 2297 N N . VAL A 1 295 ? -17.947 -5.252 19.435 1.00 96.44 295 VAL A N 1
ATOM 2298 C CA . VAL A 1 295 ? -17.357 -5.322 18.093 1.00 96.44 295 VAL A CA 1
ATOM 2299 C C . VAL A 1 295 ? -18.005 -6.461 17.312 1.00 96.44 295 VAL A C 1
ATOM 2301 O O . VAL A 1 295 ? -18.253 -7.521 17.884 1.00 96.44 295 VAL A O 1
ATOM 2304 N N . ALA A 1 296 ? -18.321 -6.247 16.035 1.00 97.06 296 ALA A N 1
ATOM 2305 C CA . ALA A 1 296 ? -19.040 -7.221 15.214 1.00 97.06 296 ALA A CA 1
ATOM 2306 C C . ALA A 1 296 ? -18.293 -8.563 15.168 1.00 97.06 296 ALA A C 1
ATOM 2308 O O . ALA A 1 296 ? -17.131 -8.625 14.763 1.00 97.06 296 ALA A O 1
ATOM 2309 N N . ALA A 1 297 ? -18.958 -9.647 15.569 1.00 96.31 297 ALA A N 1
ATOM 2310 C CA . ALA A 1 297 ? -18.320 -10.941 15.804 1.00 96.31 297 ALA A CA 1
ATOM 2311 C C . ALA A 1 297 ? -17.676 -11.534 14.543 1.00 96.31 297 ALA A C 1
ATOM 2313 O O . ALA A 1 297 ? -16.635 -12.177 14.626 1.00 96.31 297 ALA A O 1
ATOM 2314 N N . GLU A 1 298 ? -18.257 -11.289 13.370 1.00 94.44 298 GLU A N 1
ATOM 2315 C CA . GLU A 1 298 ? -17.695 -11.699 12.074 1.00 94.44 298 GLU A CA 1
ATOM 2316 C C . GLU A 1 298 ? -16.302 -11.109 11.794 1.00 94.44 298 GLU A C 1
ATOM 2318 O O . GLU A 1 298 ? -15.526 -11.706 11.055 1.00 94.44 298 GLU A O 1
ATOM 2323 N N . GLN A 1 299 ? -15.963 -9.977 12.418 1.00 94.56 299 GLN A N 1
ATOM 2324 C CA . GLN A 1 299 ? -14.684 -9.293 12.230 1.00 94.56 299 GLN A CA 1
ATOM 2325 C C . GLN A 1 299 ? -13.616 -9.732 13.244 1.00 94.56 299 GLN A C 1
ATOM 2327 O O . GLN A 1 299 ? -12.430 -9.537 12.989 1.00 94.56 299 GLN A O 1
ATOM 2332 N N . VAL A 1 300 ? -14.012 -10.274 14.407 1.00 93.81 300 VAL A N 1
ATOM 2333 C CA . VAL A 1 300 ? -13.109 -10.430 15.571 1.00 93.81 300 VAL A CA 1
ATOM 2334 C C . VAL A 1 300 ? -13.277 -11.722 16.378 1.00 93.81 300 VAL A C 1
ATOM 2336 O O . VAL A 1 300 ? -12.699 -11.829 17.456 1.00 93.81 300 VAL A O 1
ATOM 2339 N N . ARG A 1 301 ? -14.042 -12.715 15.902 1.00 89.06 301 ARG A N 1
ATOM 2340 C CA . ARG A 1 301 ? -14.358 -13.948 16.662 1.00 89.06 301 ARG A CA 1
ATOM 2341 C C . ARG A 1 301 ? -13.137 -14.641 17.280 1.00 89.06 301 ARG A C 1
ATOM 2343 O O . ARG A 1 301 ? -13.221 -15.154 18.391 1.00 89.06 301 ARG A O 1
ATOM 2350 N N . ASP A 1 302 ? -12.015 -14.645 16.567 1.00 87.88 302 ASP A N 1
ATOM 2351 C CA . ASP A 1 302 ? -10.780 -15.312 16.993 1.00 87.88 302 ASP A CA 1
ATOM 2352 C C . ASP A 1 302 ? -9.697 -14.346 17.497 1.00 87.88 302 ASP A C 1
ATOM 2354 O O . ASP A 1 302 ? -8.595 -14.776 17.855 1.00 87.88 302 ASP A O 1
ATOM 2358 N N . GLU A 1 303 ? -10.021 -13.056 17.577 1.00 91.62 303 GLU A N 1
ATOM 2359 C CA . GLU A 1 303 ? -9.094 -11.988 17.930 1.00 91.62 303 GLU A CA 1
ATOM 2360 C C . GLU A 1 303 ? -9.119 -11.675 19.430 1.00 91.62 303 GLU A C 1
ATOM 2362 O O . GLU A 1 303 ? -10.135 -11.777 20.123 1.00 91.62 303 GLU A O 1
ATOM 2367 N N . SER A 1 304 ? -7.967 -11.251 19.947 1.00 95.31 304 SER A N 1
ATOM 2368 C CA . SER A 1 304 ? -7.868 -10.650 21.276 1.00 95.31 304 SER A CA 1
ATOM 2369 C C . SER A 1 304 ? -7.940 -9.132 21.184 1.00 95.31 304 SER A C 1
ATOM 2371 O O . SER A 1 304 ? -7.352 -8.545 20.272 1.00 95.31 304 SER A O 1
ATOM 2373 N N . LEU A 1 305 ? -8.563 -8.496 22.173 1.00 96.88 305 LEU A N 1
ATOM 2374 C CA . LEU A 1 305 ? -8.590 -7.046 22.302 1.00 96.88 305 LEU A CA 1
ATOM 2375 C C . LEU A 1 305 ? -7.641 -6.590 23.415 1.00 96.88 305 LEU A C 1
ATOM 2377 O O . LEU A 1 305 ? -7.657 -7.111 24.532 1.00 96.88 305 LEU A O 1
ATOM 2381 N N . SER A 1 306 ? -6.841 -5.573 23.123 1.00 97.00 306 SER A N 1
ATOM 2382 C CA . SER A 1 306 ? -6.210 -4.722 24.134 1.00 97.00 306 SER A CA 1
ATOM 2383 C C . SER A 1 306 ? -6.569 -3.266 23.858 1.00 97.00 306 SER A C 1
ATOM 2385 O O . SER A 1 306 ? -6.910 -2.908 22.732 1.00 97.00 306 SER A O 1
ATOM 2387 N N . ALA A 1 307 ? -6.500 -2.404 24.862 1.00 96.62 307 ALA A N 1
ATOM 2388 C CA . ALA A 1 307 ? -6.776 -0.985 24.697 1.00 96.62 307 ALA A CA 1
ATOM 2389 C C . ALA A 1 307 ? -5.761 -0.132 25.453 1.00 96.62 307 ALA A C 1
ATOM 2391 O O . ALA A 1 307 ? -5.210 -0.548 26.471 1.00 96.62 307 ALA A O 1
ATOM 2392 N N . VAL A 1 308 ? -5.540 1.079 24.955 1.00 95.69 308 VAL A N 1
ATOM 2393 C CA . VAL A 1 308 ? -4.862 2.143 25.695 1.00 95.69 308 VAL A CA 1
ATOM 2394 C C . VAL A 1 308 ? -5.903 3.166 26.074 1.00 95.69 308 VAL A C 1
ATOM 2396 O O . VAL A 1 308 ? -6.620 3.646 25.201 1.00 95.69 308 VAL A O 1
ATOM 2399 N N . LEU A 1 309 ? -5.974 3.495 27.356 1.00 94.50 309 LEU A N 1
ATOM 2400 C CA . LEU A 1 309 ? -6.806 4.552 27.902 1.00 94.50 309 LEU A CA 1
ATOM 2401 C C . LEU A 1 309 ? -5.925 5.758 28.222 1.00 94.50 309 LEU A C 1
ATOM 2403 O O . LEU A 1 309 ? -4.764 5.607 28.614 1.00 94.50 309 LEU A O 1
ATOM 2407 N N . ALA A 1 310 ? -6.467 6.950 28.003 1.00 92.50 310 ALA A N 1
ATOM 2408 C CA . ALA A 1 310 ? -5.755 8.197 28.224 1.00 92.50 310 ALA A CA 1
ATOM 2409 C C . ALA A 1 310 ? -6.716 9.333 28.625 1.00 92.50 310 ALA A C 1
ATOM 2411 O O . ALA A 1 310 ? -7.897 9.313 28.245 1.00 92.50 310 ALA A O 1
ATOM 2412 N N . PRO A 1 311 ? -6.219 10.362 29.332 1.00 90.88 311 PRO A N 1
ATOM 2413 C CA . PRO A 1 311 ? -6.923 11.627 29.514 1.00 90.88 311 PRO A CA 1
ATOM 2414 C C . PRO A 1 311 ? -7.133 12.351 28.179 1.00 90.88 311 PRO A C 1
ATOM 2416 O O . PRO A 1 311 ? -6.452 12.058 27.192 1.00 90.88 311 PRO A O 1
ATOM 2419 N N . GLU A 1 312 ? -8.081 13.293 28.126 1.00 86.94 312 GLU A N 1
ATOM 2420 C CA . GLU A 1 312 ? -8.440 14.022 26.891 1.00 86.94 312 GLU A CA 1
ATOM 2421 C C . GLU A 1 312 ? -7.251 14.805 26.312 1.00 86.94 312 GLU A C 1
ATOM 2423 O O . GLU A 1 312 ? -6.964 14.737 25.116 1.00 86.94 312 GLU A O 1
ATOM 2428 N N . LEU A 1 313 ? -6.526 15.510 27.177 1.00 81.94 313 LEU A N 1
ATOM 2429 C CA . LEU A 1 313 ? -5.219 16.075 26.858 1.00 81.94 313 LEU A CA 1
ATOM 2430 C C . LEU A 1 313 ? -4.171 15.005 27.158 1.00 81.94 313 LEU A C 1
ATOM 2432 O O . LEU A 1 313 ? -4.347 14.241 28.096 1.00 81.94 313 LEU A O 1
ATOM 2436 N N . ASP A 1 314 ? -3.107 14.911 26.363 1.00 68.56 314 ASP A N 1
ATOM 2437 C CA . ASP A 1 314 ? -2.096 13.856 26.512 1.00 68.56 314 ASP A CA 1
ATOM 2438 C C . ASP A 1 314 ? -0.852 14.349 27.273 1.00 68.56 314 ASP A C 1
ATOM 2440 O O . ASP A 1 314 ? 0.099 14.804 26.640 1.00 68.56 314 ASP A O 1
ATOM 2444 N N . PRO A 1 315 ? -0.805 14.291 28.618 1.00 61.28 315 PRO A N 1
ATOM 2445 C CA . PRO A 1 315 ? 0.412 14.574 29.372 1.00 61.28 315 PRO A CA 1
ATOM 2446 C C . PRO A 1 315 ? 1.347 13.351 29.468 1.00 61.28 315 PRO A C 1
ATOM 2448 O O . PRO A 1 315 ? 2.262 13.366 30.288 1.00 61.28 315 PRO A O 1
ATOM 2451 N N . GLY A 1 316 ? 1.113 12.275 28.700 1.00 68.19 316 GLY A N 1
ATOM 2452 C CA . GLY A 1 316 ? 1.847 11.007 28.816 1.00 68.19 316 GLY A CA 1
ATOM 2453 C C . GLY A 1 316 ? 1.266 10.017 29.837 1.00 68.19 316 GLY A C 1
ATOM 2454 O O . GLY A 1 316 ? 1.838 8.952 30.055 1.00 68.19 316 GLY A O 1
ATOM 2455 N N . GLY A 1 317 ? 0.120 10.329 30.453 1.00 80.31 317 GLY A N 1
ATOM 2456 C CA . GLY A 1 317 ? -0.601 9.431 31.363 1.00 80.31 317 GLY A CA 1
ATOM 2457 C C . GLY A 1 317 ? -1.411 8.375 30.611 1.00 80.31 317 GLY A C 1
ATOM 2458 O O . GLY A 1 317 ? -2.629 8.481 30.542 1.00 80.31 317 GLY A O 1
ATOM 2459 N N . ARG A 1 318 ? -0.752 7.383 30.004 1.00 90.75 318 ARG A N 1
ATOM 2460 C CA . ARG A 1 318 ? -1.416 6.327 29.219 1.00 90.75 318 ARG A CA 1
ATOM 2461 C C . ARG A 1 318 ? -1.424 5.005 29.983 1.00 90.75 318 ARG A C 1
ATOM 2463 O O . ARG A 1 318 ? -0.392 4.589 30.509 1.00 90.75 318 ARG A O 1
ATOM 2470 N N . ARG A 1 319 ? -2.570 4.323 30.016 1.00 93.00 319 ARG A N 1
ATOM 2471 C CA . ARG A 1 319 ? -2.726 3.014 30.665 1.00 93.00 319 ARG A CA 1
ATOM 2472 C C . ARG A 1 319 ? -3.135 1.963 29.650 1.00 93.00 319 ARG A C 1
ATOM 2474 O O . ARG A 1 319 ? -4.167 2.089 28.998 1.00 93.00 319 ARG A O 1
ATOM 2481 N N . ARG A 1 320 ? -2.346 0.898 29.547 1.00 94.75 320 ARG A N 1
ATOM 2482 C CA . ARG A 1 320 ? -2.689 -0.267 28.733 1.00 94.75 320 ARG A CA 1
ATOM 2483 C C . ARG A 1 320 ? -3.507 -1.270 29.543 1.00 94.75 320 ARG A C 1
ATOM 2485 O O . ARG A 1 320 ? -3.187 -1.548 30.697 1.00 94.75 320 ARG A O 1
ATOM 2492 N N . VAL A 1 321 ? -4.531 -1.829 28.911 1.00 96.44 321 VAL A N 1
ATOM 2493 C CA . VAL A 1 321 ? -5.310 -2.962 29.414 1.00 96.44 321 VAL A CA 1
ATOM 2494 C C . VAL A 1 321 ? -5.363 -4.049 28.349 1.00 96.44 321 VAL A C 1
ATOM 2496 O O . VAL A 1 321 ? -5.681 -3.779 27.192 1.00 96.44 321 VAL A O 1
ATOM 2499 N N . ASP A 1 322 ? -5.064 -5.283 28.734 1.00 97.00 322 ASP A N 1
ATOM 2500 C CA . ASP A 1 322 ? -5.263 -6.448 27.878 1.00 97.00 322 ASP A CA 1
ATOM 2501 C C . ASP A 1 322 ? -6.587 -7.108 28.289 1.00 97.00 322 ASP A C 1
ATOM 2503 O O . ASP A 1 322 ? -6.737 -7.559 29.424 1.00 97.00 322 ASP A O 1
ATOM 2507 N N . LEU A 1 323 ? -7.569 -7.116 27.384 1.00 96.62 323 LEU A N 1
ATOM 2508 C CA . LEU A 1 323 ? -8.931 -7.594 27.656 1.00 96.62 323 LEU A CA 1
ATOM 2509 C C . LEU A 1 323 ? -9.156 -9.037 27.181 1.00 96.62 323 LEU A C 1
ATOM 2511 O O . LEU A 1 323 ? -10.175 -9.640 27.504 1.00 96.62 323 LEU A O 1
ATOM 2515 N N . GLY A 1 324 ? -8.205 -9.610 26.439 1.00 96.50 324 GLY A N 1
ATOM 2516 C CA . GLY A 1 324 ? -8.271 -10.993 25.972 1.00 96.50 324 GLY A CA 1
ATOM 2517 C C . GLY A 1 324 ? -9.350 -11.208 24.908 1.00 96.50 324 GLY A C 1
ATOM 2518 O O . GLY A 1 324 ? -9.639 -10.314 24.112 1.00 96.50 324 GLY A O 1
ATOM 2519 N N . ARG A 1 325 ? -9.919 -12.417 24.856 1.00 95.06 325 ARG A N 1
ATOM 2520 C CA . ARG A 1 325 ? -11.014 -12.757 23.933 1.00 95.06 325 ARG A CA 1
ATOM 2521 C C . ARG A 1 325 ? -12.348 -12.243 24.465 1.00 95.06 325 ARG A C 1
ATOM 2523 O O . ARG A 1 325 ? -12.583 -12.297 25.669 1.00 95.06 325 ARG A O 1
ATOM 2530 N N . GLY A 1 326 ? -13.189 -11.759 23.560 1.00 92.69 326 GLY A N 1
ATOM 2531 C CA . GLY A 1 326 ? -14.512 -11.244 23.903 1.00 92.69 326 GLY A CA 1
ATOM 2532 C C . GLY A 1 326 ? -15.522 -12.360 24.117 1.00 92.69 326 GLY A C 1
ATOM 2533 O O . GLY A 1 326 ? -15.337 -13.483 23.644 1.00 92.69 326 GLY A O 1
ATOM 2534 N N . ASP A 1 327 ? -16.612 -12.030 24.802 1.00 95.56 327 ASP A N 1
ATOM 2535 C CA . ASP A 1 327 ? -17.790 -12.891 24.862 1.00 95.56 327 ASP A CA 1
ATOM 2536 C C . ASP A 1 327 ? -18.633 -12.674 23.600 1.00 95.56 327 ASP A C 1
ATOM 2538 O O . ASP A 1 327 ? -19.327 -11.666 23.473 1.00 95.56 327 ASP A O 1
ATOM 2542 N N . CYS A 1 328 ? -18.521 -13.597 22.645 1.00 95.19 328 CYS A N 1
ATOM 2543 C CA . CYS A 1 328 ? -19.246 -13.560 21.372 1.00 95.19 328 CYS A CA 1
ATOM 2544 C C . CYS A 1 328 ? -20.573 -14.335 21.393 1.00 95.19 328 CYS A C 1
ATOM 2546 O O . CYS A 1 328 ? -21.256 -14.408 20.372 1.00 95.19 328 CYS A O 1
ATOM 2548 N N . GLU A 1 329 ? -20.916 -14.946 22.530 1.00 92.88 329 GLU A N 1
ATOM 2549 C CA . GLU A 1 329 ? -22.151 -15.719 22.707 1.00 92.88 329 GLU A CA 1
ATOM 2550 C C . GLU A 1 329 ? -23.210 -14.913 23.477 1.00 92.88 329 GLU A C 1
ATOM 2552 O O . GLU A 1 329 ? -24.402 -15.212 23.392 1.00 92.88 329 GLU A O 1
ATOM 2557 N N . ALA A 1 330 ? -22.795 -13.869 24.203 1.00 89.69 330 ALA A N 1
ATOM 2558 C CA . ALA A 1 330 ? -23.693 -12.998 24.959 1.00 89.69 330 ALA A CA 1
ATOM 2559 C C . ALA A 1 330 ? -24.696 -12.218 24.090 1.00 89.69 330 ALA A C 1
ATOM 2561 O O . ALA A 1 330 ? -25.825 -11.987 24.528 1.00 89.69 330 ALA A O 1
ATOM 2562 N N . GLU A 1 331 ? -24.322 -11.817 22.871 1.00 92.56 331 GLU A N 1
ATOM 2563 C CA . GLU A 1 331 ? -25.205 -11.097 21.949 1.00 92.56 331 GLU A CA 1
ATOM 2564 C C . GLU A 1 331 ? -24.972 -11.558 20.506 1.00 92.56 331 GLU A C 1
ATOM 2566 O O . GLU A 1 331 ? -23.851 -11.559 20.002 1.00 92.56 331 GLU A O 1
ATOM 2571 N N . VAL A 1 332 ? -26.047 -11.939 19.812 1.00 94.81 332 VAL A N 1
ATOM 2572 C CA . VAL A 1 332 ? -25.957 -12.448 18.437 1.00 94.81 332 VAL A CA 1
ATOM 2573 C C . VAL A 1 332 ? -25.322 -11.400 17.523 1.00 94.81 332 VAL A C 1
ATOM 2575 O O . VAL A 1 332 ? -25.840 -10.297 17.374 1.00 94.81 332 VAL A O 1
ATOM 2578 N N . GLY A 1 333 ? -24.221 -11.780 16.873 1.00 94.88 333 GLY A N 1
ATOM 2579 C CA . GLY A 1 333 ? -23.502 -10.925 15.928 1.00 94.88 333 GLY A CA 1
ATOM 2580 C C . GLY A 1 333 ? -22.456 -10.005 16.561 1.00 94.88 333 GLY A C 1
ATOM 2581 O O . GLY A 1 333 ? -21.753 -9.323 15.818 1.00 94.88 333 GLY A O 1
ATOM 2582 N N . TRP A 1 334 ? -22.280 -10.020 17.885 1.00 96.38 334 TRP A N 1
ATOM 2583 C CA . TRP A 1 334 ? -21.354 -9.135 18.597 1.00 96.38 334 TRP A CA 1
ATOM 2584 C C . TRP A 1 334 ? -20.453 -9.903 19.559 1.00 96.38 334 TRP A C 1
ATOM 2586 O O . TRP A 1 334 ? -20.883 -10.843 20.213 1.00 96.38 334 TRP A O 1
ATOM 2596 N N . CYS A 1 335 ? -19.204 -9.462 19.675 1.00 97.00 335 CYS A N 1
ATOM 2597 C CA . CYS A 1 335 ? -18.298 -9.834 20.752 1.00 97.00 335 CYS A CA 1
ATOM 2598 C C . CYS A 1 335 ? -18.200 -8.680 21.750 1.00 97.00 335 CYS A C 1
ATOM 2600 O O . CYS A 1 335 ? -18.052 -7.518 21.353 1.00 97.00 335 CYS A O 1
ATOM 2602 N N . LEU A 1 336 ? -18.300 -9.007 23.038 1.00 96.06 336 LEU A N 1
ATOM 2603 C CA . LEU A 1 336 ? -18.350 -8.039 24.126 1.00 96.06 336 LEU A CA 1
ATOM 2604 C C . LEU A 1 336 ? -17.076 -8.077 24.969 1.00 96.06 336 LEU A C 1
ATOM 2606 O O . LEU A 1 336 ? -16.588 -9.143 25.348 1.00 96.06 336 LEU A O 1
ATOM 2610 N N . TRP A 1 337 ? -16.593 -6.891 25.329 1.00 96.38 337 TRP A N 1
ATOM 2611 C CA . TRP A 1 337 ? -15.572 -6.679 26.350 1.00 96.38 337 TRP A CA 1
ATOM 2612 C C . TRP A 1 337 ? -16.012 -5.576 27.309 1.00 96.38 337 TRP A C 1
ATOM 2614 O O . TRP A 1 337 ? -16.813 -4.704 26.967 1.00 96.38 337 TRP A O 1
ATOM 2624 N N . SER A 1 338 ? -15.424 -5.572 28.500 1.00 95.00 338 SER A N 1
ATOM 2625 C CA . SER A 1 338 ? -15.603 -4.502 29.475 1.00 95.00 338 SER A CA 1
ATOM 2626 C C . SER A 1 338 ? -14.264 -4.029 30.019 1.00 95.00 338 SER A C 1
ATOM 2628 O O . SER A 1 338 ? -13.380 -4.835 30.301 1.00 95.00 338 SER A O 1
ATOM 2630 N N . THR A 1 339 ? -14.146 -2.726 30.223 1.00 96.00 339 THR A N 1
ATOM 2631 C CA . THR A 1 339 ? -13.065 -2.082 30.973 1.00 96.00 339 THR A CA 1
ATOM 2632 C C . THR A 1 339 ? -13.654 -0.926 31.784 1.00 96.00 339 THR A C 1
ATOM 2634 O O . THR A 1 339 ? -14.873 -0.791 31.893 1.00 96.00 339 THR A O 1
ATOM 2637 N N . GLU A 1 340 ? -12.817 -0.083 32.363 1.00 95.12 340 GLU A N 1
ATOM 2638 C CA . GLU A 1 340 ? -13.228 1.119 33.080 1.00 95.12 340 GLU A CA 1
ATOM 2639 C C . GLU A 1 340 ? -12.265 2.266 32.787 1.00 95.12 340 GLU A C 1
ATOM 2641 O O . GLU A 1 340 ? -11.056 2.047 32.652 1.00 95.12 340 GLU A O 1
ATOM 2646 N N . PHE A 1 341 ? -12.808 3.479 32.700 1.00 93.50 341 PHE A N 1
ATOM 2647 C CA . PHE A 1 341 ? -12.016 4.697 32.807 1.00 93.50 341 PHE A CA 1
ATOM 2648 C C . PHE A 1 341 ? -11.701 4.959 34.280 1.00 93.50 341 PHE A C 1
ATOM 2650 O O . PHE A 1 341 ? -12.599 4.938 35.124 1.00 93.50 341 PHE A O 1
ATOM 2657 N N . VAL A 1 342 ? -10.433 5.226 34.587 1.00 91.25 342 VAL A N 1
ATOM 2658 C CA . VAL A 1 342 ? -9.980 5.581 35.938 1.00 91.25 342 VAL A CA 1
ATOM 2659 C C . VAL A 1 342 ? -9.406 6.993 35.959 1.00 91.25 342 VAL A C 1
ATOM 2661 O O . VAL A 1 342 ? -8.783 7.442 35.001 1.00 91.25 342 VAL A O 1
ATOM 2664 N N . GLY A 1 343 ? -9.588 7.699 37.075 1.00 89.81 343 GLY A N 1
ATOM 2665 C CA . GLY A 1 343 ? -9.052 9.050 37.238 1.00 89.81 343 GLY A CA 1
ATOM 2666 C C . GLY A 1 343 ? -9.638 10.038 36.226 1.00 89.81 343 GLY A C 1
ATOM 2667 O O . GLY A 1 343 ? -10.840 10.293 36.237 1.00 89.81 343 GLY A O 1
ATOM 2668 N N . ASP A 1 344 ? -8.776 10.621 35.397 1.00 89.56 344 ASP A N 1
ATOM 2669 C CA . ASP A 1 344 ? -9.098 11.620 34.372 1.00 89.56 344 ASP A CA 1
ATOM 2670 C C . ASP A 1 344 ? -9.138 11.049 32.942 1.00 89.56 344 ASP A C 1
ATOM 2672 O O . ASP A 1 344 ? -9.233 11.811 31.976 1.00 89.56 344 ASP A O 1
ATOM 2676 N N . GLU A 1 345 ? -9.085 9.725 32.783 1.00 92.38 345 GLU A N 1
ATOM 2677 C CA . GLU A 1 345 ? -9.210 9.072 31.480 1.00 92.38 345 GLU A CA 1
ATOM 2678 C C . GLU A 1 345 ? -10.588 9.336 30.846 1.00 92.38 345 GLU A C 1
ATOM 2680 O O . GLU A 1 345 ? -11.627 9.211 31.493 1.00 92.38 345 GLU A O 1
ATOM 2685 N N . GLN A 1 346 ? -10.604 9.690 29.557 1.00 90.94 346 GLN A N 1
ATOM 2686 C CA . GLN A 1 346 ? -11.845 10.001 28.818 1.00 90.94 346 GLN A CA 1
ATOM 2687 C C . GLN A 1 346 ? -11.881 9.430 27.398 1.00 90.94 346 GLN A C 1
ATOM 2689 O O . GLN A 1 346 ? -12.888 9.540 26.689 1.00 90.94 346 GLN A O 1
ATOM 2694 N N . ARG A 1 347 ? -10.782 8.818 26.958 1.00 92.94 347 ARG A N 1
ATOM 2695 C CA . ARG A 1 347 ? -10.658 8.240 25.624 1.00 92.94 347 ARG A CA 1
ATOM 2696 C C . ARG A 1 347 ? -9.860 6.954 25.655 1.00 92.94 347 ARG A C 1
ATOM 2698 O O . ARG A 1 347 ? -8.999 6.760 26.510 1.00 92.94 347 ARG A O 1
ATOM 2705 N N . LEU A 1 348 ? -10.130 6.097 24.682 1.00 94.69 348 LEU A N 1
ATOM 2706 C CA . LEU A 1 348 ? -9.408 4.854 24.477 1.00 94.69 348 LEU A CA 1
ATOM 2707 C C . LEU A 1 348 ? -9.076 4.637 23.004 1.00 94.69 348 LEU A C 1
ATOM 2709 O O . LEU A 1 348 ? -9.800 5.088 22.119 1.00 94.69 348 LEU A O 1
ATOM 2713 N N . MET A 1 349 ? -7.989 3.928 22.733 1.00 95.44 349 MET A N 1
ATOM 2714 C CA . MET A 1 349 ? -7.667 3.388 21.417 1.00 95.44 349 MET A CA 1
ATOM 2715 C C . MET A 1 349 ? -7.603 1.870 21.530 1.00 95.44 349 MET A C 1
ATOM 2717 O O . MET A 1 349 ? -6.968 1.346 22.443 1.00 95.44 349 MET A O 1
ATOM 2721 N N . MET A 1 350 ? -8.274 1.167 20.621 1.00 96.25 350 MET A N 1
ATOM 2722 C CA . MET A 1 350 ? -8.327 -0.294 20.630 1.00 96.25 350 MET A CA 1
ATOM 2723 C C . MET A 1 350 ? -7.252 -0.886 19.724 1.00 96.25 350 MET A C 1
ATOM 2725 O O . MET A 1 350 ? -6.938 -0.341 18.661 1.00 96.25 350 MET A O 1
ATOM 2729 N N . ARG A 1 351 ? -6.752 -2.048 20.126 1.00 96.19 351 ARG A N 1
ATOM 2730 C CA . ARG A 1 351 ? -5.936 -2.950 19.327 1.00 96.19 351 ARG A CA 1
ATOM 2731 C C . ARG A 1 351 ? -6.657 -4.286 19.222 1.00 96.19 351 ARG A C 1
ATOM 2733 O O . ARG A 1 351 ? -6.938 -4.909 20.242 1.00 96.19 351 ARG A O 1
ATOM 2740 N N . LEU A 1 352 ? -6.942 -4.704 17.996 1.00 94.19 352 LEU A N 1
ATOM 2741 C CA . LEU A 1 352 ? -7.529 -6.000 17.669 1.00 94.19 352 LEU A CA 1
ATOM 2742 C C . LEU A 1 352 ? -6.431 -6.876 17.066 1.00 94.19 352 LEU A C 1
ATOM 2744 O O . LEU A 1 352 ? -5.837 -6.519 16.043 1.00 94.19 352 LEU A O 1
ATOM 2748 N N . GLY A 1 353 ? -6.107 -7.974 17.744 1.00 91.38 353 GLY A N 1
ATOM 2749 C CA . GLY A 1 353 ? -4.980 -8.828 17.381 1.00 91.38 353 GLY A CA 1
ATOM 2750 C C . GLY A 1 353 ? -3.672 -8.041 17.354 1.00 91.38 353 GLY A C 1
ATOM 2751 O O . GLY A 1 353 ? -3.225 -7.484 18.360 1.00 91.38 353 GLY A O 1
ATOM 2752 N N . SER A 1 354 ? -3.056 -7.960 16.175 1.00 88.00 354 SER A N 1
ATOM 2753 C CA . SER A 1 354 ? -1.826 -7.193 15.955 1.00 88.00 354 SER A CA 1
ATOM 2754 C C . SER A 1 354 ? -2.054 -5.726 15.567 1.00 88.00 354 SER A C 1
ATOM 2756 O O . SER A 1 354 ? -1.094 -4.950 15.554 1.00 88.00 354 SER A O 1
ATOM 2758 N N . ARG A 1 355 ? -3.294 -5.313 15.269 1.00 90.81 355 ARG A N 1
ATOM 2759 C CA . ARG A 1 355 ? -3.596 -4.028 14.620 1.00 90.81 355 ARG A CA 1
ATOM 2760 C C . ARG A 1 355 ? -4.221 -3.024 15.575 1.00 90.81 355 ARG A C 1
ATOM 2762 O O . ARG A 1 355 ? -5.257 -3.283 16.178 1.00 90.81 355 ARG A O 1
ATOM 2769 N N . TRP A 1 356 ? -3.633 -1.836 15.644 1.00 94.06 356 TRP A N 1
ATOM 2770 C CA . TRP A 1 356 ? -4.290 -0.674 16.234 1.00 94.06 356 TRP A CA 1
ATOM 2771 C C . TRP A 1 356 ? -5.369 -0.148 15.296 1.00 94.06 356 TRP A C 1
ATOM 2773 O O . TRP A 1 356 ? -5.140 -0.044 14.090 1.00 94.06 356 TRP A O 1
ATOM 2783 N N . ILE A 1 357 ? -6.509 0.244 15.858 1.00 95.38 357 ILE A N 1
ATOM 2784 C CA . ILE A 1 357 ? -7.467 1.106 15.171 1.00 95.38 357 ILE A CA 1
ATOM 2785 C C . ILE A 1 357 ? -6.973 2.534 15.394 1.00 95.38 357 ILE A C 1
ATOM 2787 O O . ILE A 1 357 ? -7.036 2.994 16.533 1.00 95.38 357 ILE A O 1
ATOM 2791 N N . PRO A 1 358 ? -6.464 3.250 14.374 1.00 92.75 358 PRO A N 1
ATOM 2792 C CA . PRO A 1 358 ? -5.801 4.546 14.548 1.00 92.75 358 PRO A CA 1
ATOM 2793 C C . PRO A 1 358 ? -6.808 5.687 14.791 1.00 92.75 358 PRO A C 1
ATOM 2795 O O . PRO A 1 358 ? -6.857 6.681 14.067 1.00 92.75 358 PRO A O 1
ATOM 2798 N N . ARG A 1 359 ? -7.635 5.535 15.826 1.00 93.00 359 ARG A N 1
ATOM 2799 C CA . ARG A 1 359 ? -8.666 6.465 16.273 1.00 93.00 359 ARG A CA 1
ATOM 2800 C C . ARG A 1 359 ? -8.778 6.400 17.792 1.00 93.00 359 ARG A C 1
ATOM 2802 O O . ARG A 1 359 ? -8.987 5.335 18.362 1.00 93.00 359 ARG A O 1
ATOM 2809 N N . TRP A 1 360 ? -8.714 7.564 18.430 1.00 92.62 360 TRP A N 1
ATOM 2810 C CA . TRP A 1 360 ? -9.157 7.706 19.812 1.00 92.62 360 TRP A CA 1
ATOM 2811 C C . TRP A 1 360 ? -10.683 7.757 19.843 1.00 92.62 360 TRP A C 1
ATOM 2813 O O . TRP A 1 360 ? -11.302 8.651 19.260 1.00 92.62 360 TRP A O 1
ATOM 2823 N N . PHE A 1 361 ? -11.287 6.785 20.507 1.00 92.75 361 PHE A N 1
ATOM 2824 C CA . PHE A 1 361 ? -12.703 6.762 20.822 1.00 92.75 361 PHE A CA 1
ATOM 2825 C C . PHE A 1 361 ? -12.925 7.493 22.135 1.00 92.75 361 PHE A C 1
ATOM 2827 O O . PHE A 1 361 ? -12.180 7.292 23.090 1.00 92.75 361 PHE A O 1
ATOM 2834 N N . ARG A 1 362 ? -13.936 8.355 22.174 1.00 87.25 362 ARG A N 1
ATOM 2835 C CA . ARG A 1 362 ? -14.266 9.147 23.356 1.00 87.25 362 ARG A CA 1
ATOM 2836 C C . ARG A 1 362 ? -15.402 8.494 24.121 1.00 87.25 362 ARG A C 1
ATOM 2838 O O . ARG A 1 362 ? -16.285 7.889 23.513 1.00 87.25 362 ARG A O 1
ATOM 2845 N N . SER A 1 363 ? -15.403 8.691 25.433 1.00 69.25 363 SER A N 1
ATOM 2846 C CA . SER A 1 363 ? -16.619 8.563 26.226 1.00 69.25 363 SER A CA 1
ATOM 2847 C C . SER A 1 363 ? -17.626 9.589 25.690 1.00 69.25 363 SER A C 1
ATOM 2849 O O . SER A 1 363 ? -17.372 10.794 25.766 1.00 69.25 363 SER A O 1
ATOM 2851 N N . ASN A 1 364 ? -18.741 9.134 25.122 1.00 58.41 364 ASN A N 1
ATOM 2852 C CA . ASN A 1 364 ? -19.907 10.002 24.992 1.00 58.41 364 ASN A CA 1
ATOM 2853 C C . ASN A 1 364 ? -20.594 10.028 26.369 1.00 58.41 364 ASN A C 1
ATOM 2855 O O . ASN A 1 364 ? -20.931 8.945 26.854 1.00 58.41 364 ASN A O 1
ATOM 2859 N N . PRO A 1 365 ? -20.731 11.203 27.011 1.00 48.59 365 PRO A N 1
ATOM 2860 C CA . PRO A 1 365 ? -21.411 11.326 28.298 1.00 48.59 365 PRO A CA 1
ATOM 2861 C C . PRO A 1 365 ? -22.912 11.029 28.221 1.00 48.59 365 PRO A C 1
ATOM 2863 O O . PRO A 1 365 ? -23.502 11.194 27.125 1.00 48.59 365 PRO A O 1
#

Sequence (365 aa):
MLPVPLLYRRCAPDEGCDYDPWTFGEGDRSYGSFMGVGAIHIEDRGEHLYISDWGFNRLMKFSEDGVFSEIIGSLGGGLSHAQDVLLFAWGVLVDDLDRDGHDDLLVSQGMVPDPHLDRFPLHYDAVLLQREGGFEVLSEEVGLSLSDHLDSQNEDRTYASRAMARADFDGDGFLDIVTFALEGRVRFHAEVPQADTPNPRCTLIPRPRYVPAYGSGYALRGAGSAVWRRRDIQGQSRLGSSPHVLNPEGAGALRFPSGYQADFDCQGRPGPFEISEPEWIEIVTLQNGTVSLKVAAEQVRDESLSAVLAPELDPGGRRRVDLGRGDCEAEVGWCLWSTEFVGDEQRLMMRLGSRWIPRWFRSNP

Foldseek 3Di:
DPDQDWDWDQDDPLDLDGTDTAGPDPDPNRDWPQFKWFWFQAPPPGIWIFTFTFFFTWTWDADPVGDIDTCQVQAVRRCQDDPPAGKGWRFKAWDQLVLPQHIKIWIWMWHDDDPPDQQAIDTDIWTWHHDVRHTDTDRPVSPHDGQACVFLVDPRHTWHWHWKDWDPPVFQQWIWIWTDTPGGDIDIDTRDDDPPRDQGKAKEQEAEDFDDDFLPQKWWDEDVGPGTGRSQQITTNDRDGHSIDTGRYQWGWMAHNQRDIWTDGNPSGHDHYYDYDDPQWDWAADPVQKIKIKGFCVRAVPKWKKKWWAAPDPPPPIDIDGFGWFCCPVDPRIGMTMDGDPDRTFWMWMDIHNDTRPGTDGHDD

Radius of gyration: 23.73 Å; chains: 1; bounding box: 59×34×70 Å

Secondary structure (DSSP, 8-state):
-PPPPEEEEEPPTTSS-SEEEEES-SGGGG-----EEEEEEETTTEEEEEEE-BSS-EEEEE-TT--EEE-GGGTT----EETTEE-EEEEEEEE-SSSSSS-EEEEEEEPPP-TT-SSPP-EEEEEEEEETTEEEE-TTTTTPPPS-HHHHT-SS---EEEEEEEE-SSSSSSPEEEEEEEESPPEEEE----TT--S--EEEEEE-SSS--SSSS-EEEETT----B-TTSEESSSEE--SSEEESSSEEEEE-TTS-EEEEE-TTS---EEEE----EEEEE-TTSEEEEEEEHHHHTT-EEEEEEEESS-SS--EEEEEEE-EEEEETTEEEEEEE--TTEEEEEEEETTEE-SSPEE---